Protein AF-W5P8P5-F1 (afdb_monomer_lite)

Structure (mmCIF, N/CA/C/O backbone):
data_AF-W5P8P5-F1
#
_entry.id   AF-W5P8P5-F1
#
loop_
_atom_site.group_PDB
_atom_site.id
_atom_site.type_symbol
_atom_site.label_atom_id
_atom_site.label_alt_id
_atom_site.label_comp_id
_atom_site.label_asym_id
_atom_site.label_entity_id
_atom_site.label_seq_id
_atom_site.pdbx_PDB_ins_code
_atom_site.Cartn_x
_atom_site.Cartn_y
_atom_site.Cartn_z
_atom_site.occupancy
_atom_site.B_iso_or_equiv
_atom_site.auth_seq_id
_atom_site.auth_comp_id
_atom_site.auth_asym_id
_atom_site.auth_atom_id
_atom_site.pdbx_PDB_model_num
ATOM 1 N N . MET A 1 1 ? -22.332 56.028 -17.000 1.00 39.03 1 MET A N 1
ATOM 2 C CA . MET A 1 1 ? -22.066 54.809 -17.804 1.00 39.03 1 MET A CA 1
ATOM 3 C C . MET A 1 1 ? -20.654 54.289 -17.519 1.00 39.03 1 MET A C 1
ATOM 5 O O . MET A 1 1 ? -19.732 54.583 -18.268 1.00 39.03 1 MET A O 1
ATOM 9 N N . ARG A 1 2 ? -20.434 53.582 -16.398 1.00 46.62 2 ARG A N 1
ATOM 10 C CA . ARG A 1 2 ? -19.132 52.953 -16.091 1.00 46.62 2 ARG A CA 1
ATOM 11 C C . ARG A 1 2 ? -19.304 51.854 -15.035 1.00 46.62 2 ARG A C 1
ATOM 13 O O . ARG A 1 2 ? -19.171 52.125 -13.854 1.00 46.62 2 ARG A O 1
ATOM 20 N N . ALA A 1 3 ? -19.638 50.633 -15.457 1.00 44.59 3 ALA A N 1
ATOM 21 C CA . ALA A 1 3 ? -19.638 49.456 -14.573 1.00 44.59 3 ALA A CA 1
ATOM 22 C C . ALA A 1 3 ? -19.653 48.119 -15.347 1.00 44.59 3 ALA A C 1
ATOM 24 O O . ALA A 1 3 ? -20.409 47.220 -15.008 1.00 44.59 3 ALA A O 1
ATOM 25 N N . GLN A 1 4 ? -18.858 47.962 -16.415 1.00 52.94 4 GLN A N 1
ATOM 26 C CA . GLN A 1 4 ? -18.841 46.696 -17.183 1.00 52.94 4 GLN A CA 1
ATOM 27 C C . GLN A 1 4 ? -17.449 46.120 -17.484 1.00 52.94 4 GLN A C 1
ATOM 29 O O . GLN A 1 4 ? -17.330 45.133 -18.202 1.00 52.94 4 GLN A O 1
ATOM 34 N N . ARG A 1 5 ? -16.369 46.677 -16.916 1.00 49.94 5 ARG A N 1
ATOM 35 C CA . ARG A 1 5 ? -14.992 46.292 -17.289 1.00 49.94 5 ARG A CA 1
ATOM 36 C C . ARG A 1 5 ? -14.112 45.810 -16.130 1.00 49.94 5 ARG A C 1
ATOM 38 O O . ARG A 1 5 ? -12.906 45.994 -16.178 1.00 49.94 5 ARG A O 1
ATOM 45 N N . MET A 1 6 ? -14.703 45.194 -15.106 1.00 46.50 6 MET A N 1
ATOM 46 C CA . MET A 1 6 ? -13.953 44.537 -14.014 1.00 46.50 6 MET A CA 1
ATOM 47 C C . MET A 1 6 ? -14.354 43.068 -13.792 1.00 46.50 6 MET A C 1
ATOM 49 O O . MET A 1 6 ? -13.666 42.339 -13.090 1.00 46.50 6 MET A O 1
ATOM 53 N N . GLN A 1 7 ? -15.424 42.587 -14.436 1.00 53.66 7 GLN A N 1
ATOM 54 C CA . GLN A 1 7 ? -15.963 41.244 -14.178 1.00 53.66 7 GLN A CA 1
ATOM 55 C C . GLN A 1 7 ? -15.304 40.130 -15.017 1.00 53.66 7 GLN A C 1
ATOM 57 O O . GLN A 1 7 ? -15.470 38.955 -14.715 1.00 53.66 7 GLN A O 1
ATOM 62 N N . ARG A 1 8 ? -14.528 40.477 -16.058 1.00 51.41 8 ARG A N 1
ATOM 63 C CA . ARG A 1 8 ? -13.823 39.503 -16.923 1.00 51.41 8 ARG A CA 1
ATOM 64 C C . ARG A 1 8 ? -12.411 39.140 -16.451 1.00 51.41 8 ARG A C 1
ATOM 66 O O . ARG A 1 8 ? -11.885 38.116 -16.872 1.00 51.41 8 ARG A O 1
ATOM 73 N N . THR A 1 9 ? -11.791 39.947 -15.593 1.00 53.44 9 THR A N 1
ATOM 74 C CA . THR A 1 9 ? -10.404 39.732 -15.144 1.00 53.44 9 THR A CA 1
ATOM 75 C C . THR A 1 9 ? -10.320 38.773 -13.961 1.00 53.44 9 THR A C 1
ATOM 77 O O . THR A 1 9 ? -9.433 37.932 -13.943 1.00 53.44 9 THR A O 1
ATOM 80 N N . LEU A 1 10 ? -11.277 38.821 -13.031 1.00 56.25 10 LEU A N 1
ATOM 81 C CA . LEU A 1 10 ? -11.365 37.904 -11.887 1.00 56.25 10 LEU A CA 1
ATOM 82 C C . LEU A 1 10 ? -11.467 36.416 -12.276 1.00 56.25 10 LEU A C 1
ATOM 84 O O . LEU A 1 10 ? -10.620 35.646 -11.825 1.00 56.25 10 LEU A O 1
ATOM 88 N N . PRO A 1 11 ? -12.406 35.980 -13.143 1.00 57.41 11 PRO A N 1
ATOM 89 C CA . PRO A 1 11 ? -12.493 34.570 -13.521 1.00 57.41 11 PRO A CA 1
ATOM 90 C C . PRO A 1 11 ? -11.275 34.126 -14.337 1.00 57.41 11 PRO A C 1
ATOM 92 O O . PRO A 1 11 ? -10.800 33.013 -14.160 1.00 57.41 11 PRO A O 1
ATOM 95 N N . SER A 1 12 ? -10.707 35.007 -15.170 1.00 66.00 12 SER A N 1
ATOM 96 C CA . SER A 1 12 ? -9.468 34.735 -15.911 1.00 66.00 12 SER A CA 1
ATOM 97 C C . SER A 1 12 ? -8.253 34.576 -14.996 1.00 66.00 12 SER A C 1
ATOM 99 O O . SER A 1 12 ? -7.359 33.795 -15.319 1.00 66.00 12 SER A O 1
ATOM 101 N N . LEU A 1 13 ? -8.178 35.338 -13.903 1.00 61.09 13 LEU A N 1
ATOM 102 C CA . LEU A 1 13 ? -7.077 35.263 -12.948 1.00 61.09 13 LEU A CA 1
ATOM 103 C C . LEU A 1 13 ? -7.189 33.990 -12.105 1.00 61.09 13 LEU A C 1
ATOM 105 O O . LEU A 1 13 ? -6.197 33.292 -11.944 1.00 61.09 13 LEU A O 1
ATOM 109 N N . VAL A 1 14 ? -8.401 33.651 -11.652 1.00 64.06 14 VAL A N 1
ATOM 110 C CA . VAL A 1 14 ? -8.691 32.401 -10.931 1.00 64.06 14 VAL A CA 1
ATOM 111 C C . VAL A 1 14 ? -8.427 31.189 -11.821 1.00 64.06 14 VAL A C 1
ATOM 113 O O . VAL A 1 14 ? -7.772 30.255 -11.381 1.00 64.06 14 VAL A O 1
ATOM 116 N N . LEU A 1 15 ? -8.836 31.219 -13.094 1.00 62.69 15 LEU A N 1
ATOM 117 C CA . LEU A 1 15 ? -8.548 30.135 -14.036 1.00 62.69 15 LEU A CA 1
ATOM 118 C C . LEU A 1 15 ? -7.037 30.002 -14.291 1.00 62.69 15 LEU A C 1
ATOM 120 O O . LEU A 1 15 ? -6.517 28.894 -14.286 1.00 62.69 15 LEU A O 1
ATOM 124 N N . ARG A 1 16 ? -6.300 31.114 -14.437 1.00 60.62 16 ARG A N 1
ATOM 125 C CA . ARG A 1 16 ? -4.828 31.092 -14.556 1.00 60.62 16 ARG A CA 1
ATOM 126 C C . ARG A 1 16 ? -4.132 30.607 -13.283 1.00 60.62 16 ARG A C 1
ATOM 128 O O . ARG A 1 16 ? -3.148 29.889 -13.397 1.00 60.62 16 ARG A O 1
ATOM 135 N N . LEU A 1 17 ? -4.638 30.954 -12.100 1.00 60.38 17 LEU A N 1
ATOM 136 C CA . LEU A 1 17 ? -4.159 30.434 -10.815 1.00 60.38 17 LEU A CA 1
ATOM 137 C C . LEU A 1 17 ? -4.435 28.930 -10.683 1.00 60.38 17 LEU A C 1
ATOM 139 O O . LEU A 1 17 ? -3.545 28.199 -10.271 1.00 60.38 17 LEU A O 1
ATOM 143 N N . LEU A 1 18 ? -5.601 28.449 -11.124 1.00 59.25 18 LEU A N 1
ATOM 144 C CA . LEU A 1 18 ? -5.923 27.018 -11.183 1.00 59.25 18 LEU A CA 1
ATOM 145 C C . LEU A 1 18 ? -5.022 26.259 -12.173 1.00 59.25 18 LEU A C 1
ATOM 147 O O . LEU A 1 18 ? -4.638 25.130 -11.891 1.00 59.25 18 LEU A O 1
ATOM 151 N N . PHE A 1 19 ? -4.631 26.882 -13.292 1.00 55.06 19 PHE A N 1
ATOM 152 C CA . PHE A 1 19 ? -3.642 26.322 -14.225 1.00 55.06 19 PHE A CA 1
ATOM 153 C C . PHE A 1 19 ? -2.193 26.416 -13.711 1.00 55.06 19 PHE A C 1
ATOM 155 O O . PHE A 1 19 ? -1.377 25.592 -14.104 1.00 55.06 19 PHE A O 1
ATOM 162 N N . LEU A 1 20 ? -1.862 27.381 -12.842 1.00 48.31 20 LEU A N 1
ATOM 163 C CA . LEU A 1 20 ? -0.564 27.494 -12.152 1.00 48.31 20 LEU A CA 1
ATOM 164 C C . LEU A 1 20 ? -0.453 26.562 -10.941 1.00 48.31 20 LEU A C 1
ATOM 166 O O . LEU A 1 20 ? 0.650 26.158 -10.585 1.00 48.31 20 LEU A O 1
ATOM 170 N N . CYS A 1 21 ? -1.578 26.123 -10.376 1.00 40.88 21 CYS A N 1
ATOM 171 C CA . CYS A 1 21 ? -1.668 24.907 -9.575 1.00 40.88 21 CYS A CA 1
ATOM 172 C C . CYS A 1 21 ? -1.544 23.660 -10.466 1.00 40.88 21 CYS A C 1
ATOM 174 O O . CYS A 1 21 ? -2.249 22.670 -10.264 1.00 40.88 21 CYS A O 1
ATOM 176 N N . THR A 1 22 ? -0.619 23.679 -11.436 1.00 44.25 22 THR A N 1
ATOM 177 C CA . THR A 1 22 ? 0.005 22.444 -11.885 1.00 44.25 22 THR A CA 1
ATOM 178 C C . THR A 1 22 ? 0.448 21.750 -10.615 1.00 44.25 22 THR A C 1
ATOM 180 O O . THR A 1 22 ? 1.312 22.262 -9.897 1.00 44.25 22 THR A O 1
ATOM 183 N N . VAL A 1 23 ? -0.209 20.635 -10.300 1.00 48.25 23 VAL A N 1
ATOM 184 C CA . VAL A 1 23 ? 0.266 19.658 -9.327 1.00 48.25 23 VAL A CA 1
ATOM 185 C C . VAL A 1 23 ? 1.774 19.625 -9.502 1.00 48.25 23 VAL A C 1
ATOM 187 O O . VAL A 1 23 ? 2.233 19.404 -10.623 1.00 48.25 23 VAL A O 1
ATOM 190 N N . ALA A 1 24 ? 2.531 19.961 -8.457 1.00 43.88 24 ALA A N 1
ATOM 191 C CA . ALA A 1 24 ? 3.974 19.823 -8.485 1.00 43.88 24 ALA A CA 1
ATOM 192 C C . ALA A 1 24 ? 4.252 18.326 -8.645 1.00 43.88 24 ALA A C 1
ATOM 194 O O . ALA A 1 24 ? 4.426 17.596 -7.674 1.00 43.88 24 ALA A O 1
ATOM 195 N N . THR A 1 25 ? 4.196 17.836 -9.880 1.00 47.38 25 THR A N 1
ATOM 196 C CA . THR A 1 25 ? 4.662 16.520 -10.259 1.00 47.38 25 THR A CA 1
ATOM 197 C C . THR A 1 25 ? 6.161 16.625 -10.093 1.00 47.38 25 THR A C 1
ATOM 199 O O . THR A 1 25 ? 6.863 17.115 -10.980 1.00 47.38 25 THR A O 1
ATOM 202 N N . GLY A 1 26 ? 6.631 16.297 -8.888 1.00 57.16 26 GLY A N 1
ATOM 203 C CA . GLY A 1 26 ? 8.049 16.189 -8.601 1.00 57.16 26 GLY A CA 1
ATOM 204 C C . GLY A 1 26 ? 8.699 15.379 -9.716 1.00 57.16 26 GLY A C 1
ATOM 205 O O . GLY A 1 26 ? 8.147 14.376 -10.170 1.00 57.16 26 GLY A O 1
ATOM 206 N N . LYS A 1 27 ? 9.832 15.858 -10.229 1.00 74.12 27 LYS A N 1
ATOM 207 C CA . LYS A 1 27 ? 10.555 15.128 -11.268 1.00 74.12 27 LYS A CA 1
ATOM 208 C C . LYS A 1 27 ? 10.998 13.785 -10.694 1.00 74.12 27 LYS A C 1
ATOM 210 O O . LYS A 1 27 ? 11.546 13.734 -9.594 1.00 74.12 27 LYS A O 1
ATOM 215 N N . CYS A 1 28 ? 10.781 12.714 -11.447 1.00 83.81 28 CYS A N 1
ATOM 216 C CA . CYS A 1 28 ? 11.285 11.401 -11.079 1.00 83.81 28 CYS A CA 1
ATOM 217 C C . CYS A 1 28 ? 12.815 11.392 -11.120 1.00 83.81 28 CYS A C 1
ATOM 219 O O . CYS A 1 28 ? 13.420 11.863 -12.085 1.00 83.81 28 CYS A O 1
ATOM 221 N N . SER A 1 29 ? 13.445 10.843 -10.078 1.00 73.31 29 SER A N 1
ATOM 222 C CA . SER A 1 29 ? 14.877 10.545 -10.119 1.00 73.31 29 SER A CA 1
ATOM 223 C C . SER A 1 29 ? 15.125 9.462 -11.169 1.00 73.31 29 SER A C 1
ATOM 225 O O . SER A 1 29 ? 14.463 8.426 -11.165 1.00 73.31 29 SER A O 1
ATOM 227 N N . GLY A 1 30 ? 16.094 9.680 -12.060 1.00 73.19 30 GLY A N 1
ATOM 228 C CA . GLY A 1 30 ? 16.486 8.712 -13.091 1.00 73.19 30 GLY A CA 1
ATOM 229 C C . GLY A 1 30 ? 17.305 7.526 -12.563 1.00 73.19 30 GLY A C 1
ATOM 230 O O . GLY A 1 30 ? 17.884 6.778 -13.345 1.00 73.19 30 GLY A O 1
ATOM 231 N N . LYS A 1 31 ? 17.427 7.362 -11.242 1.00 88.00 31 LYS A N 1
ATOM 232 C CA . LYS A 1 31 ? 18.307 6.364 -10.630 1.00 88.00 31 LYS A CA 1
ATOM 233 C C . LYS A 1 31 ? 17.518 5.137 -10.182 1.00 88.00 31 LYS A C 1
ATOM 235 O O . LYS A 1 31 ? 16.917 5.136 -9.109 1.00 88.00 31 LYS A O 1
ATOM 240 N N . TYR A 1 32 ? 17.584 4.072 -10.984 1.00 89.00 32 TYR A N 1
ATOM 241 C CA . TYR A 1 32 ? 16.890 2.801 -10.731 1.00 89.00 32 TYR A CA 1
ATOM 242 C C . TYR A 1 32 ? 17.088 2.278 -9.304 1.00 89.00 32 TYR A C 1
ATOM 244 O O . TYR A 1 32 ? 16.122 1.980 -8.610 1.00 89.00 32 TYR A O 1
ATOM 252 N N . HIS A 1 33 ? 18.343 2.177 -8.859 1.00 88.88 33 HIS A N 1
ATOM 253 C CA . HIS A 1 33 ? 18.666 1.504 -7.602 1.00 88.88 33 HIS A CA 1
ATOM 254 C C . HIS A 1 33 ? 18.201 2.294 -6.369 1.00 88.88 33 HIS A C 1
ATOM 256 O O . HIS A 1 33 ? 17.677 1.709 -5.425 1.00 88.88 33 HIS A O 1
ATOM 262 N N . GLU A 1 34 ? 18.316 3.626 -6.399 1.00 91.44 34 GLU A N 1
ATOM 263 C CA . GLU A 1 34 ? 17.798 4.487 -5.328 1.00 91.44 34 GLU A CA 1
ATOM 264 C C . GLU A 1 34 ? 16.273 4.382 -5.229 1.00 91.44 34 GLU A C 1
ATOM 266 O O . GLU A 1 34 ? 15.728 4.246 -4.134 1.00 91.44 34 GLU A O 1
ATOM 271 N N . LEU A 1 35 ? 15.583 4.385 -6.372 1.00 90.81 35 LEU A N 1
ATOM 272 C CA . LEU A 1 35 ? 14.130 4.283 -6.407 1.00 90.81 35 LEU A CA 1
ATOM 273 C C . LEU A 1 35 ? 13.630 2.898 -5.974 1.00 90.81 35 LEU A C 1
ATOM 275 O O . LEU A 1 35 ? 12.630 2.793 -5.267 1.00 90.81 35 LEU A O 1
ATOM 279 N N . LEU A 1 36 ? 14.341 1.831 -6.347 1.00 89.19 36 LEU A N 1
ATOM 280 C CA . LEU A 1 36 ? 14.042 0.474 -5.891 1.00 89.19 36 LEU A CA 1
ATOM 281 C C . LEU A 1 36 ? 14.183 0.356 -4.368 1.00 89.19 36 LEU A C 1
ATOM 283 O O . LEU A 1 36 ? 13.309 -0.213 -3.716 1.00 89.19 36 LEU A O 1
ATOM 287 N N . LEU A 1 37 ? 15.232 0.951 -3.795 1.00 89.12 37 LEU A N 1
ATOM 288 C CA . LEU A 1 37 ? 15.435 0.979 -2.348 1.00 89.12 37 LEU A CA 1
ATOM 289 C C . LEU A 1 37 ? 14.337 1.777 -1.627 1.00 89.12 37 LEU A C 1
ATOM 291 O O . LEU A 1 37 ? 13.885 1.378 -0.554 1.00 89.12 37 LEU A O 1
ATOM 295 N N . GLN A 1 38 ? 13.884 2.893 -2.206 1.00 90.38 38 GLN A N 1
ATOM 296 C CA . GLN A 1 38 ? 12.759 3.661 -1.663 1.00 90.38 38 GLN A CA 1
ATOM 297 C C . GLN A 1 38 ? 11.460 2.852 -1.663 1.00 90.38 38 GLN A C 1
ATOM 299 O O . GLN A 1 38 ? 10.758 2.847 -0.653 1.00 90.38 38 GLN A O 1
ATOM 304 N N . LEU A 1 39 ? 11.166 2.144 -2.759 1.00 88.56 39 LEU A N 1
ATOM 305 C CA . LEU A 1 39 ? 10.003 1.261 -2.851 1.00 88.56 39 LEU A CA 1
ATOM 306 C C . LEU A 1 39 ? 10.052 0.162 -1.783 1.00 88.56 39 LEU A C 1
ATOM 308 O O . LEU A 1 39 ? 9.068 -0.046 -1.085 1.00 88.56 39 LEU A O 1
ATOM 312 N N . GLN A 1 40 ? 11.199 -0.490 -1.600 1.00 86.06 40 GLN A N 1
ATOM 313 C CA . GLN A 1 40 ? 11.373 -1.523 -0.572 1.00 86.06 40 GLN A CA 1
ATOM 314 C C . GLN A 1 40 ? 11.111 -0.983 0.833 1.00 86.06 40 GLN A C 1
ATOM 316 O O . GLN A 1 40 ? 10.243 -1.484 1.540 1.00 86.06 40 GLN A O 1
ATOM 321 N N . ARG A 1 41 ? 11.792 0.106 1.211 1.00 87.44 41 ARG A N 1
ATOM 322 C CA . ARG A 1 41 ? 11.640 0.702 2.546 1.00 87.44 41 ARG A CA 1
ATOM 323 C C . ARG A 1 41 ? 10.210 1.155 2.824 1.00 87.44 41 ARG A C 1
ATOM 325 O O . ARG A 1 41 ? 9.727 0.991 3.937 1.00 87.44 41 ARG A O 1
ATOM 332 N N . GLN A 1 42 ? 9.534 1.741 1.836 1.00 88.06 42 GLN A N 1
ATOM 333 C CA . GLN A 1 42 ? 8.141 2.157 1.996 1.00 88.06 42 GLN A CA 1
ATOM 334 C C . GLN A 1 42 ? 7.201 0.963 2.117 1.00 88.06 42 GLN A C 1
ATOM 336 O O . GLN A 1 42 ? 6.331 0.982 2.982 1.00 88.06 42 GLN A O 1
ATOM 341 N N . ALA A 1 43 ? 7.392 -0.074 1.302 1.00 85.12 43 ALA A N 1
ATOM 342 C CA . ALA A 1 43 ? 6.592 -1.282 1.407 1.00 85.12 43 ALA A CA 1
ATOM 343 C C . ALA A 1 43 ? 6.757 -1.933 2.786 1.00 85.12 43 ALA A C 1
ATOM 345 O O . ALA A 1 43 ? 5.750 -2.284 3.388 1.00 85.12 43 ALA A O 1
ATOM 346 N N . ASP A 1 44 ? 7.984 -2.001 3.316 1.00 84.00 44 ASP A N 1
ATOM 347 C CA . ASP A 1 44 ? 8.284 -2.524 4.655 1.00 84.00 44 ASP A CA 1
ATOM 348 C C . ASP A 1 44 ? 7.602 -1.715 5.769 1.00 84.00 44 ASP A C 1
ATOM 350 O O . ASP A 1 44 ? 6.990 -2.292 6.665 1.00 84.00 44 ASP A O 1
ATOM 354 N N . LEU A 1 45 ? 7.625 -0.381 5.686 1.00 82.50 45 LEU A N 1
ATOM 355 C CA . LEU A 1 45 ? 6.910 0.487 6.630 1.00 82.50 45 LEU A CA 1
ATOM 356 C C . LEU A 1 45 ? 5.390 0.297 6.562 1.00 82.50 45 LEU A C 1
ATOM 358 O O . LEU A 1 45 ? 4.710 0.324 7.582 1.00 82.50 45 LEU A O 1
ATOM 362 N N . MET A 1 46 ? 4.848 0.089 5.363 1.00 82.75 46 MET A N 1
ATOM 363 C CA . MET A 1 46 ? 3.413 -0.100 5.154 1.00 82.75 46 MET A CA 1
ATOM 364 C C . MET A 1 46 ? 2.912 -1.490 5.597 1.00 82.75 46 MET A C 1
ATOM 366 O O . MET A 1 46 ? 1.706 -1.730 5.588 1.00 82.75 46 MET A O 1
ATOM 370 N N . GLN A 1 47 ? 3.807 -2.397 6.011 1.00 81.94 47 GLN A N 1
ATOM 371 C CA . GLN A 1 47 ? 3.455 -3.696 6.603 1.00 81.94 47 GLN A CA 1
ATOM 372 C C . GLN A 1 47 ? 3.083 -3.615 8.090 1.00 81.94 47 GLN A C 1
ATOM 374 O O . GLN A 1 47 ? 2.571 -4.595 8.650 1.00 81.94 47 GLN A O 1
ATOM 379 N N . ASP A 1 48 ? 3.403 -2.494 8.737 1.00 83.50 48 ASP A N 1
ATOM 380 C CA . ASP A 1 48 ? 3.182 -2.282 10.160 1.00 83.50 48 ASP A CA 1
ATOM 381 C C . ASP A 1 48 ? 1.704 -1.980 10.438 1.00 83.50 48 ASP A C 1
ATOM 383 O O . ASP A 1 48 ? 1.183 -0.899 10.140 1.00 83.50 48 ASP A O 1
ATOM 387 N N . THR A 1 49 ? 1.025 -2.952 11.047 1.00 83.06 49 THR A N 1
ATOM 388 C CA . THR A 1 49 ? -0.399 -2.878 11.390 1.00 83.06 49 THR A CA 1
ATOM 389 C C . THR A 1 49 ? -0.697 -1.788 12.414 1.00 83.06 49 THR A C 1
ATOM 391 O O . THR A 1 49 ? -1.818 -1.271 12.433 1.00 83.06 49 THR A O 1
ATOM 394 N N . SER A 1 50 ? 0.298 -1.367 13.200 1.00 85.88 50 SER A N 1
ATOM 395 C CA . SER A 1 50 ? 0.138 -0.335 14.225 1.00 85.88 50 SER A CA 1
ATOM 396 C C . SER A 1 50 ? -0.155 1.051 13.648 1.00 85.88 50 SER A C 1
ATOM 398 O O . SER A 1 50 ? -0.713 1.906 14.339 1.00 85.88 50 SER A O 1
ATOM 400 N N . THR A 1 51 ? 0.151 1.262 12.365 1.00 84.75 51 THR A N 1
ATOM 401 C CA . THR A 1 51 ? -0.060 2.540 11.673 1.00 84.75 51 THR A CA 1
ATOM 402 C C . THR A 1 51 ? -1.512 2.772 11.254 1.00 84.75 51 THR A C 1
ATOM 404 O O . THR A 1 51 ? -1.911 3.920 11.058 1.00 84.75 51 THR A O 1
ATOM 407 N N . LEU A 1 52 ? -2.322 1.708 11.149 1.00 86.81 52 LEU A N 1
ATOM 408 C CA . LEU A 1 52 ? -3.688 1.800 10.626 1.00 86.81 52 LEU A CA 1
ATOM 409 C C . LEU A 1 52 ? -4.649 0.745 11.179 1.00 86.81 52 LEU A C 1
ATOM 411 O O . LEU A 1 52 ? -5.705 1.098 11.705 1.00 86.81 52 LEU A O 1
ATOM 415 N N . VAL A 1 53 ? -4.298 -0.540 11.076 1.00 87.44 53 VAL A N 1
ATOM 416 C CA . VAL A 1 53 ? -5.184 -1.652 11.458 1.00 87.44 53 VAL A CA 1
ATOM 417 C C . VAL A 1 53 ? -5.444 -1.657 12.958 1.00 87.44 53 VAL A C 1
ATOM 419 O O . VAL A 1 53 ? -6.599 -1.715 13.371 1.00 87.44 53 VAL A O 1
ATOM 422 N N . ASP A 1 54 ? -4.402 -1.539 13.778 1.00 88.69 54 ASP A N 1
ATOM 423 C CA . ASP A 1 54 ? -4.559 -1.568 15.233 1.00 88.69 54 ASP A CA 1
ATOM 424 C C . ASP A 1 54 ? -5.317 -0.324 15.742 1.00 88.69 54 ASP A C 1
ATOM 426 O O . ASP A 1 54 ? -6.245 -0.480 16.541 1.00 88.69 54 ASP A O 1
ATOM 430 N N . PRO A 1 55 ? -5.024 0.910 15.264 1.00 88.94 55 PRO A N 1
ATOM 431 C CA . PRO A 1 55 ? -5.865 2.078 15.524 1.00 88.94 55 PRO A CA 1
ATOM 432 C C . PRO A 1 55 ? -7.335 1.876 15.144 1.00 88.94 55 PRO A C 1
ATOM 434 O O . PRO A 1 55 ? -8.202 2.240 15.934 1.00 88.94 55 PRO A O 1
ATOM 437 N N . TYR A 1 56 ? -7.625 1.263 13.992 1.00 87.25 56 TYR A N 1
ATOM 438 C CA . TYR A 1 56 ? -8.996 0.958 13.577 1.00 87.25 56 TYR 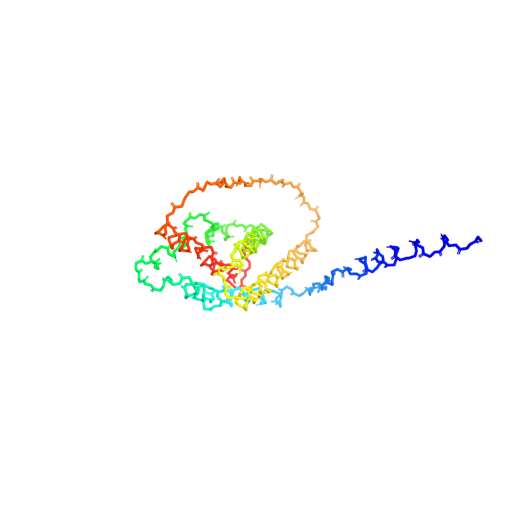A CA 1
ATOM 439 C C . TYR A 1 56 ? -9.680 -0.035 14.521 1.00 87.25 56 TYR A C 1
ATOM 441 O O . TYR A 1 56 ? -10.803 0.199 14.963 1.00 87.25 56 TYR A O 1
ATOM 449 N N . ILE A 1 57 ? -9.005 -1.142 14.854 1.00 88.06 57 ILE A N 1
ATOM 450 C CA . ILE A 1 57 ? -9.533 -2.174 15.758 1.00 88.06 57 ILE A CA 1
ATOM 451 C C . ILE A 1 57 ? -9.904 -1.554 17.107 1.00 88.06 57 ILE A C 1
ATOM 453 O O . ILE A 1 57 ? -10.994 -1.818 17.615 1.00 88.06 57 ILE A O 1
ATOM 457 N N . ARG A 1 58 ? -9.034 -0.697 17.654 1.00 90.38 58 ARG A N 1
ATOM 458 C CA . ARG A 1 58 ? -9.284 0.023 18.910 1.00 90.38 58 ARG A CA 1
ATOM 459 C C . ARG A 1 58 ? -10.446 1.000 18.797 1.00 90.38 58 ARG A C 1
ATOM 461 O O . ARG A 1 58 ? -11.352 0.959 19.623 1.00 90.38 58 ARG A O 1
ATOM 468 N N . PHE A 1 59 ? -10.441 1.840 17.764 1.00 88.31 59 PHE A N 1
ATOM 469 C CA . PH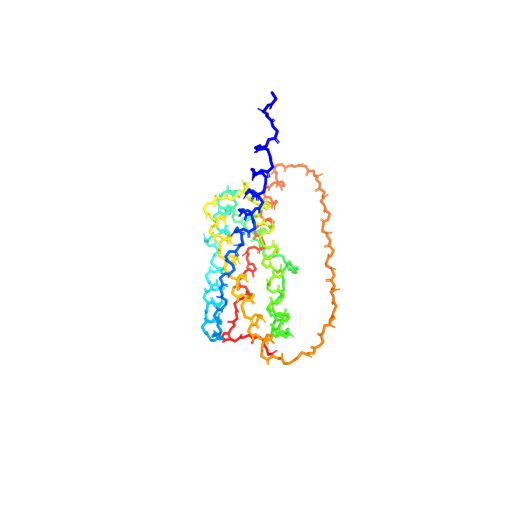E A 1 59 ? -11.467 2.863 17.556 1.00 88.31 59 PHE A CA 1
ATOM 470 C C . PHE A 1 59 ? -12.869 2.257 17.403 1.00 88.31 59 PHE A C 1
ATOM 472 O O . PHE A 1 59 ? -13.840 2.787 17.933 1.00 88.31 59 PHE A O 1
ATOM 479 N N . GLN A 1 60 ? -12.959 1.091 16.759 1.00 86.44 60 GLN A N 1
ATOM 480 C CA . GLN A 1 60 ? -14.214 0.379 16.521 1.00 86.44 60 GLN A CA 1
ATOM 481 C C . GLN A 1 60 ? -14.606 -0.592 17.650 1.00 86.44 60 GLN A C 1
ATOM 483 O O . GL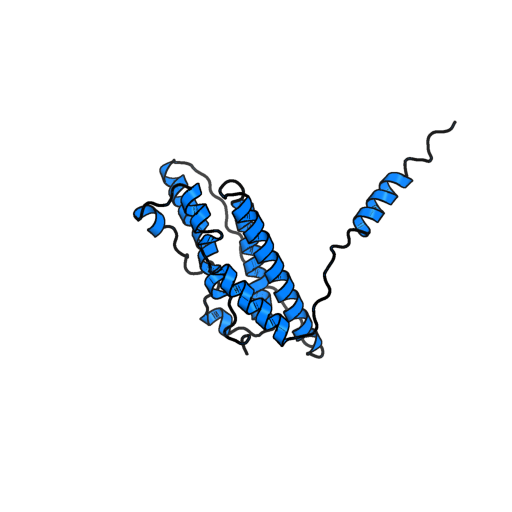N A 1 60 ? -15.616 -1.289 17.528 1.00 86.44 60 GLN A O 1
ATOM 488 N N . GLY A 1 61 ? -13.816 -0.690 18.728 1.00 88.62 61 GLY A N 1
ATOM 489 C CA . GLY A 1 61 ? -14.086 -1.601 19.846 1.00 88.62 61 GLY A CA 1
ATOM 490 C C . GLY A 1 61 ? -14.007 -3.089 19.473 1.00 88.62 61 GLY A C 1
ATOM 491 O O . GLY A 1 61 ? -14.746 -3.912 20.012 1.00 88.62 61 GLY A O 1
ATOM 492 N N . LEU A 1 62 ? -13.133 -3.453 18.529 1.00 88.19 62 LEU A N 1
ATOM 493 C CA . LEU A 1 62 ? -13.000 -4.810 17.979 1.00 88.19 62 LEU A CA 1
ATOM 494 C C . LEU A 1 62 ? -11.920 -5.654 18.677 1.00 88.19 62 LEU A C 1
ATOM 496 O O . LEU A 1 62 ? -11.540 -6.703 18.166 1.00 88.19 62 LEU A O 1
ATOM 500 N N . GLU A 1 63 ? -11.413 -5.222 19.833 1.00 88.06 63 GLU A N 1
ATOM 501 C CA . GLU A 1 63 ? -10.273 -5.856 20.516 1.00 88.06 63 GLU A CA 1
ATOM 502 C C . GLU A 1 63 ? -10.562 -7.258 21.068 1.00 88.06 63 GLU A C 1
ATOM 504 O O . GLU A 1 63 ? -9.636 -8.016 21.347 1.00 88.06 63 GLU A O 1
ATOM 509 N N . SER A 1 64 ? -11.834 -7.642 21.217 1.00 89.31 64 SER A N 1
ATOM 510 C CA . SER A 1 64 ? -12.160 -8.978 21.719 1.00 89.31 64 SER A CA 1
ATOM 511 C C . SER A 1 64 ? -11.651 -10.072 20.756 1.00 89.31 64 SER A C 1
ATOM 513 O O . SER A 1 64 ? -11.874 -9.954 19.545 1.00 89.31 64 SER A O 1
ATOM 515 N N . PRO A 1 65 ? -11.069 -11.182 21.256 1.00 85.75 65 PRO A N 1
ATOM 516 C CA . PRO A 1 65 ? -10.522 -12.243 20.403 1.00 85.75 65 PRO A CA 1
ATOM 517 C C . PRO A 1 65 ? -11.523 -12.793 19.375 1.00 85.75 65 PRO A C 1
ATOM 519 O O . PRO A 1 65 ? -11.190 -12.957 18.205 1.00 85.75 65 PRO A O 1
ATOM 522 N N . LYS A 1 66 ? -12.789 -12.977 19.781 1.00 84.62 66 LYS A N 1
ATOM 523 C CA . LYS A 1 66 ? -13.875 -13.450 18.902 1.00 84.62 66 LYS A CA 1
ATOM 524 C C . LYS A 1 66 ? -14.156 -12.508 17.725 1.00 84.62 66 LYS A C 1
ATOM 526 O O . LYS A 1 66 ? -14.543 -12.963 16.656 1.00 84.62 66 LYS A O 1
ATOM 531 N N . LEU A 1 67 ? -13.997 -11.195 17.908 1.00 81.38 67 LEU A N 1
ATOM 532 C CA . LEU A 1 67 ? -14.188 -10.218 16.830 1.00 81.38 67 LEU A CA 1
ATOM 533 C C . LEU A 1 67 ? -12.945 -10.113 15.941 1.00 81.38 67 LEU A C 1
ATOM 535 O O . LEU A 1 67 ? -13.085 -9.991 14.724 1.00 81.38 67 LEU A O 1
ATOM 539 N N . GLN A 1 68 ? -11.745 -10.235 16.515 1.00 82.12 68 GLN A N 1
ATOM 540 C CA . GLN A 1 68 ? -10.497 -10.236 15.747 1.00 82.12 68 GLN A CA 1
ATOM 541 C C . GLN A 1 68 ? -10.375 -11.433 14.797 1.00 82.12 68 GLN A C 1
ATOM 543 O O . GLN A 1 68 ? -9.795 -11.294 13.722 1.00 82.12 68 GLN A O 1
ATOM 548 N N . GLU A 1 69 ? -10.980 -12.582 15.111 1.00 81.62 69 GLU A N 1
ATOM 549 C CA . GLU A 1 69 ? -11.074 -13.711 14.170 1.00 81.62 69 GLU A CA 1
ATOM 550 C C . GLU A 1 69 ? -11.732 -13.324 12.836 1.00 81.62 69 GLU A C 1
ATOM 552 O O . GLU A 1 69 ? -11.419 -13.900 11.792 1.00 81.62 69 GLU A O 1
ATOM 557 N N . HIS A 1 70 ? -12.608 -12.316 12.844 1.00 81.81 70 HIS A N 1
ATOM 558 C CA . HIS A 1 70 ? -13.262 -11.805 11.644 1.00 81.81 70 HIS A CA 1
ATOM 559 C C . HIS A 1 70 ? -12.466 -10.707 10.918 1.00 81.81 70 HIS A C 1
ATOM 561 O O . HIS A 1 70 ? -12.768 -10.443 9.746 1.00 81.81 70 HIS A O 1
ATOM 567 N N . CYS A 1 71 ? -11.451 -10.134 11.575 1.00 79.38 71 CYS A N 1
ATOM 568 C CA . CYS A 1 71 ? -10.495 -9.144 11.064 1.00 79.38 71 CYS A CA 1
ATOM 569 C C . CYS A 1 71 ? -9.320 -9.809 10.330 1.00 79.38 71 CYS A C 1
ATOM 571 O O . CYS A 1 71 ? -8.164 -9.470 10.568 1.00 79.38 71 CYS A O 1
ATOM 573 N N . ARG A 1 72 ? -9.595 -10.794 9.473 1.00 77.06 72 ARG A N 1
ATOM 574 C CA . ARG A 1 72 ? -8.575 -11.485 8.673 1.00 77.06 72 ARG A CA 1
ATOM 575 C C . ARG A 1 72 ? -8.756 -11.178 7.200 1.00 77.06 72 ARG A C 1
ATOM 577 O O . ARG A 1 72 ? -9.887 -11.012 6.747 1.00 77.06 72 ARG A O 1
ATOM 584 N N . GLU A 1 73 ? -7.640 -11.151 6.483 1.00 74.94 73 GLU A N 1
ATOM 585 C CA . GLU A 1 73 ? -7.590 -11.106 5.021 1.00 74.94 73 GLU A CA 1
ATOM 586 C C . GLU A 1 73 ? -8.637 -12.047 4.407 1.00 74.94 73 GLU A C 1
ATOM 588 O O . GLU A 1 73 ? -8.797 -13.189 4.859 1.00 74.94 73 GLU A O 1
ATOM 593 N N . HIS A 1 74 ? -9.374 -11.566 3.403 1.00 77.50 74 HIS A N 1
ATOM 594 C CA . HIS A 1 74 ? -10.266 -12.427 2.642 1.00 77.50 74 HIS A CA 1
ATOM 595 C C . HIS A 1 74 ? -9.536 -12.919 1.389 1.00 77.50 74 HIS A C 1
ATOM 597 O O . HIS A 1 74 ? -9.038 -12.094 0.625 1.00 77.50 74 HIS A O 1
ATOM 603 N N . PRO A 1 75 ? -9.467 -14.240 1.147 1.00 78.81 75 PRO A N 1
ATOM 604 C CA . PRO A 1 75 ? -8.802 -14.756 -0.041 1.00 78.81 75 PRO A CA 1
ATOM 605 C C . PRO A 1 75 ? -9.381 -14.147 -1.323 1.00 78.81 75 PRO A C 1
ATOM 607 O O . PRO A 1 75 ? -10.574 -14.283 -1.589 1.00 78.81 75 PRO A O 1
ATOM 610 N N . GLY A 1 76 ? -8.521 -13.517 -2.125 1.00 78.56 76 GLY A N 1
ATOM 611 C CA . GLY A 1 76 ? -8.880 -12.952 -3.427 1.00 78.56 76 GLY A CA 1
ATOM 612 C C . GLY A 1 76 ? -9.220 -11.460 -3.432 1.00 78.56 76 GLY A C 1
ATOM 613 O O . GLY A 1 76 ? -9.438 -10.929 -4.521 1.00 78.56 76 GLY A O 1
ATOM 614 N N . ASP A 1 77 ? -9.223 -10.777 -2.281 1.00 78.00 77 ASP A N 1
ATOM 615 C CA . ASP A 1 77 ? -9.371 -9.315 -2.248 1.00 78.00 77 ASP A CA 1
ATOM 616 C C . ASP A 1 77 ? -8.146 -8.629 -2.893 1.00 78.00 77 ASP A C 1
ATOM 618 O O . ASP A 1 77 ? -8.298 -7.630 -3.602 1.00 78.00 77 ASP A O 1
ATOM 622 N N . PHE A 1 78 ? -6.938 -9.183 -2.707 1.00 78.00 78 PHE A N 1
ATOM 623 C CA . PHE A 1 78 ? -5.702 -8.730 -3.345 1.00 78.00 78 PHE A CA 1
ATOM 624 C C . PHE A 1 78 ? -4.941 -9.898 -4.002 1.00 78.00 78 PHE A C 1
ATOM 626 O O . PHE A 1 78 ? -5.160 -11.076 -3.697 1.00 78.00 78 PHE A O 1
ATOM 633 N N . PRO A 1 79 ? -4.018 -9.595 -4.938 1.00 81.62 79 PRO A N 1
ATOM 634 C CA . PRO A 1 79 ? -3.184 -10.612 -5.567 1.00 81.62 79 PRO A CA 1
ATOM 635 C C . PRO A 1 79 ? -2.322 -11.374 -4.551 1.00 81.62 79 PRO A C 1
ATOM 637 O O . PRO A 1 79 ? -1.718 -10.782 -3.654 1.00 81.62 79 PRO A O 1
ATOM 640 N N . SER A 1 80 ? -2.200 -12.691 -4.732 1.00 83.69 80 SER A N 1
ATOM 641 C CA . SER A 1 80 ? -1.234 -13.488 -3.974 1.00 83.69 80 SER A CA 1
ATOM 642 C C . SER A 1 80 ? 0.203 -13.131 -4.364 1.00 83.69 80 SER A C 1
ATOM 644 O O . SER A 1 80 ? 0.462 -12.652 -5.470 1.00 83.69 80 SER A O 1
ATOM 646 N N . GLU A 1 81 ? 1.158 -13.407 -3.472 1.00 81.94 81 GLU A N 1
ATOM 647 C CA . GLU A 1 81 ? 2.581 -13.191 -3.756 1.00 81.94 81 GLU A CA 1
ATOM 648 C C . GLU A 1 81 ? 3.018 -13.946 -5.026 1.00 81.94 81 GLU A C 1
ATOM 650 O O . GLU A 1 81 ? 3.619 -13.355 -5.923 1.00 81.94 81 GLU A O 1
ATOM 655 N N . ASP A 1 82 ? 2.624 -15.214 -5.166 1.00 85.56 82 ASP A N 1
ATOM 656 C CA . ASP A 1 82 ? 2.914 -16.014 -6.363 1.00 85.56 82 ASP A CA 1
ATOM 657 C C . ASP A 1 82 ? 2.317 -15.414 -7.640 1.00 85.56 82 ASP A C 1
ATOM 659 O O . ASP A 1 82 ? 2.939 -15.476 -8.702 1.00 85.56 82 ASP A O 1
ATOM 663 N N . ALA A 1 83 ? 1.113 -14.834 -7.562 1.00 87.56 83 ALA A N 1
ATOM 664 C CA . ALA A 1 83 ? 0.496 -14.170 -8.704 1.00 87.56 83 ALA A CA 1
ATOM 665 C C . ALA A 1 83 ? 1.284 -12.917 -9.103 1.00 87.56 83 ALA A C 1
ATOM 667 O O . ALA A 1 83 ? 1.507 -12.700 -10.292 1.00 87.56 83 ALA A O 1
ATOM 668 N N . LEU A 1 84 ? 1.755 -12.134 -8.127 1.00 85.88 84 LEU A N 1
ATOM 669 C CA . LEU A 1 84 ? 2.568 -10.941 -8.369 1.00 85.88 84 LEU A CA 1
ATOM 670 C C . LEU A 1 84 ? 3.931 -11.276 -8.987 1.00 85.88 84 LEU A C 1
ATOM 672 O O . LEU A 1 84 ? 4.363 -10.586 -9.909 1.00 85.88 84 LEU A O 1
ATOM 676 N N . TRP A 1 85 ? 4.593 -12.346 -8.537 1.00 86.50 85 TRP A N 1
ATOM 677 C CA . TRP A 1 85 ? 5.908 -12.755 -9.055 1.00 86.50 85 TRP A CA 1
ATOM 678 C C . TRP A 1 85 ? 5.886 -13.320 -10.477 1.00 86.50 85 TRP A C 1
ATOM 680 O O . TRP A 1 85 ? 6.933 -13.376 -11.121 1.00 86.50 85 TRP A O 1
ATOM 690 N N . ARG A 1 86 ? 4.717 -13.730 -10.979 1.00 90.12 86 ARG A N 1
ATOM 691 C CA . ARG A 1 86 ? 4.539 -14.201 -12.363 1.00 90.12 86 ARG A CA 1
ATOM 692 C C . ARG A 1 86 ? 4.330 -13.069 -13.371 1.00 90.12 86 ARG A C 1
ATOM 694 O O . ARG A 1 86 ? 4.301 -13.335 -14.569 1.00 90.12 86 ARG A O 1
ATOM 701 N N . LEU A 1 87 ? 4.143 -11.834 -12.907 1.00 87.81 87 LEU A N 1
ATOM 702 C CA . LEU A 1 87 ? 3.928 -10.676 -13.772 1.00 87.81 87 LEU A CA 1
ATOM 703 C C . LEU A 1 87 ? 5.244 -10.175 -14.371 1.00 87.81 87 LEU A C 1
ATOM 705 O O . LEU A 1 87 ? 6.299 -10.274 -13.750 1.00 87.81 87 LEU A O 1
ATOM 709 N N . SER A 1 88 ? 5.153 -9.540 -15.543 1.00 89.62 88 SER A N 1
ATOM 710 C CA . SER A 1 88 ? 6.239 -8.700 -16.053 1.00 89.62 88 SER A CA 1
ATOM 711 C C . SER A 1 88 ? 6.489 -7.522 -15.104 1.00 89.62 88 SER A C 1
ATOM 713 O O . SER A 1 88 ? 5.592 -7.101 -14.370 1.00 89.62 88 SER A O 1
ATOM 715 N N . ARG A 1 89 ? 7.671 -6.896 -15.165 1.00 89.12 89 ARG A N 1
ATOM 716 C CA . ARG A 1 89 ? 7.958 -5.677 -14.378 1.00 89.12 89 ARG A CA 1
ATOM 717 C C . ARG A 1 89 ? 6.912 -4.574 -14.561 1.00 89.12 89 ARG A C 1
ATOM 719 O O . ARG A 1 89 ? 6.508 -3.946 -13.584 1.00 89.12 89 ARG A O 1
ATOM 726 N N . GLN A 1 90 ? 6.458 -4.335 -15.794 1.00 89.56 90 GLN A N 1
ATOM 727 C CA . GLN A 1 90 ? 5.438 -3.313 -16.053 1.00 89.56 90 GLN A CA 1
ATOM 728 C C . GLN A 1 90 ? 4.071 -3.713 -15.496 1.00 89.56 90 GLN A C 1
ATOM 730 O O . GLN A 1 90 ? 3.398 -2.874 -14.895 1.00 89.56 90 GLN A O 1
ATOM 735 N N . ASP A 1 91 ? 3.659 -4.969 -15.670 1.00 89.31 91 ASP A N 1
ATOM 736 C CA . ASP A 1 91 ? 2.357 -5.427 -15.184 1.00 89.31 91 ASP A CA 1
ATOM 737 C C . ASP A 1 91 ? 2.328 -5.541 -13.661 1.00 89.31 91 ASP A C 1
ATOM 739 O O . ASP A 1 91 ? 1.305 -5.231 -13.055 1.00 89.31 91 ASP A O 1
ATOM 743 N N . PHE A 1 92 ? 3.455 -5.874 -13.030 1.00 90.19 92 PHE A N 1
ATOM 744 C CA . PHE A 1 92 ? 3.635 -5.797 -11.584 1.00 90.19 92 PHE A CA 1
ATOM 745 C C . PHE A 1 92 ? 3.394 -4.369 -11.086 1.00 90.19 92 PHE A C 1
ATOM 747 O O . PHE A 1 92 ? 2.498 -4.143 -10.276 1.00 90.19 92 PHE A O 1
ATOM 754 N N . LEU A 1 93 ? 4.110 -3.379 -11.632 1.00 90.12 93 LEU A N 1
ATOM 755 C CA . LEU A 1 93 ? 3.949 -1.971 -11.243 1.00 90.12 93 LEU A CA 1
ATOM 756 C C . LEU A 1 93 ? 2.534 -1.441 -11.528 1.00 90.12 93 LEU A C 1
ATOM 758 O O . LEU A 1 93 ? 1.979 -0.691 -10.724 1.00 90.12 93 LEU A O 1
ATOM 762 N N . ARG A 1 94 ? 1.918 -1.851 -12.644 1.00 91.75 94 ARG A N 1
ATOM 763 C CA . ARG A 1 94 ? 0.525 -1.509 -12.966 1.00 91.75 94 ARG A CA 1
ATOM 764 C C . ARG A 1 94 ? -0.443 -2.105 -11.948 1.00 91.75 94 ARG A C 1
ATOM 766 O O . ARG A 1 94 ? -1.332 -1.394 -11.484 1.00 91.75 94 ARG A O 1
ATOM 773 N N . THR A 1 95 ? -0.259 -3.375 -11.597 1.00 89.19 95 THR A N 1
ATOM 774 C CA . THR A 1 95 ? -1.086 -4.083 -10.612 1.00 89.19 95 THR A CA 1
ATOM 775 C C . THR A 1 95 ? -0.969 -3.416 -9.249 1.00 89.19 95 THR A C 1
ATOM 777 O O . THR A 1 95 ? -1.993 -3.073 -8.666 1.00 89.19 95 THR A O 1
ATOM 780 N N . LEU A 1 96 ? 0.253 -3.108 -8.795 1.00 88.62 96 LEU A N 1
ATOM 781 C CA . LEU A 1 96 ? 0.470 -2.348 -7.563 1.00 88.62 96 LEU A CA 1
ATOM 782 C C . LEU A 1 96 ? -0.277 -1.009 -7.587 1.00 88.62 96 LEU A C 1
ATOM 784 O O . LEU A 1 96 ? -1.003 -0.697 -6.650 1.00 88.62 96 LEU A O 1
ATOM 788 N N . ASN A 1 97 ? -0.160 -0.235 -8.668 1.00 91.12 97 ASN A N 1
ATOM 789 C CA . ASN A 1 97 ? -0.827 1.064 -8.771 1.00 91.12 97 ASN A CA 1
ATOM 790 C C . ASN A 1 97 ? -2.364 0.956 -8.697 1.00 91.12 97 ASN A C 1
ATOM 792 O O . ASN A 1 97 ? -3.013 1.767 -8.035 1.00 91.12 97 ASN A O 1
ATOM 796 N N . VAL A 1 98 ? -2.957 -0.059 -9.338 1.00 89.56 98 VAL A N 1
ATOM 797 C CA . VAL A 1 98 ? -4.403 -0.335 -9.245 1.00 89.56 98 VAL A CA 1
ATOM 798 C C . VAL A 1 98 ? -4.796 -0.688 -7.810 1.00 89.56 98 VAL A C 1
ATOM 800 O O . VAL A 1 98 ? -5.776 -0.144 -7.293 1.00 89.56 98 VAL A O 1
ATOM 803 N N . THR A 1 99 ? -4.011 -1.539 -7.152 1.00 88.50 99 THR A N 1
ATOM 804 C CA . THR A 1 99 ? -4.218 -1.942 -5.759 1.00 88.50 99 THR A CA 1
ATOM 805 C C . THR A 1 99 ? -4.155 -0.749 -4.803 1.00 88.50 99 THR A C 1
ATOM 807 O O . THR A 1 99 ? -5.045 -0.586 -3.971 1.00 88.50 99 THR A O 1
ATOM 810 N N . LEU A 1 100 ? -3.184 0.158 -4.951 1.00 89.25 100 LEU A N 1
ATOM 811 C CA . LEU A 1 100 ? -3.121 1.380 -4.134 1.00 89.25 100 LEU A CA 1
ATOM 812 C C . LEU A 1 100 ? -4.336 2.287 -4.359 1.00 89.25 100 LEU A C 1
ATOM 814 O O . LEU A 1 100 ? -4.863 2.867 -3.411 1.00 89.25 100 LEU A O 1
ATOM 818 N N . GLY A 1 101 ? -4.829 2.378 -5.597 1.00 88.31 101 GLY A N 1
ATOM 819 C CA . GLY A 1 101 ? -6.065 3.097 -5.910 1.00 88.31 101 GLY A CA 1
ATOM 820 C C . GLY A 1 101 ? -7.314 2.472 -5.277 1.00 88.31 101 GLY A C 1
ATOM 821 O O . GLY A 1 101 ? -8.267 3.183 -4.949 1.00 88.31 101 GLY A O 1
ATOM 822 N N . LEU A 1 102 ? -7.339 1.150 -5.080 1.00 87.75 102 LEU A N 1
ATOM 823 C CA . LEU A 1 102 ? -8.365 0.492 -4.271 1.00 87.75 102 LEU A CA 1
ATOM 824 C C . LEU A 1 102 ? -8.225 0.906 -2.802 1.00 87.75 102 LEU A C 1
ATOM 826 O O . LEU A 1 102 ? -9.181 1.447 -2.254 1.00 87.75 102 LEU A O 1
ATOM 830 N N . VAL A 1 103 ? -7.035 0.760 -2.211 1.00 87.00 103 VAL A N 1
ATOM 831 C CA . VAL A 1 103 ? -6.763 1.117 -0.805 1.00 87.00 103 VAL A CA 1
ATOM 832 C C . VAL A 1 103 ? -7.151 2.565 -0.496 1.00 87.00 103 VAL A C 1
ATOM 834 O O . VAL A 1 103 ? -7.835 2.809 0.494 1.00 87.00 103 VAL A O 1
ATOM 837 N N . LEU A 1 104 ? -6.807 3.530 -1.357 1.00 89.81 104 LEU A N 1
ATOM 838 C CA . LEU A 1 104 ? -7.194 4.934 -1.162 1.00 89.81 104 LEU A CA 1
ATOM 839 C C . LEU A 1 104 ? -8.715 5.127 -1.137 1.00 89.81 104 LEU A C 1
ATOM 841 O O . LEU A 1 104 ? -9.226 5.826 -0.268 1.00 89.81 104 LEU A O 1
ATOM 845 N N . ARG A 1 105 ? -9.457 4.480 -2.048 1.00 90.88 105 ARG A N 1
ATOM 846 C CA . ARG A 1 105 ? -10.932 4.540 -2.044 1.00 90.88 105 ARG A CA 1
ATOM 847 C C . ARG A 1 105 ? -11.517 3.939 -0.771 1.00 90.88 105 ARG A C 1
ATOM 849 O O . ARG A 1 105 ? -12.513 4.441 -0.258 1.00 90.88 105 ARG A O 1
ATOM 856 N N . MET A 1 106 ? -10.899 2.878 -0.266 1.00 85.25 106 MET A N 1
ATOM 857 C CA . MET A 1 106 ? -11.311 2.240 0.978 1.00 85.25 106 MET A CA 1
ATOM 858 C C . MET A 1 106 ? -11.044 3.115 2.197 1.00 85.25 106 MET A C 1
ATOM 860 O O . MET A 1 106 ? -11.932 3.258 3.030 1.00 85.25 106 MET A O 1
ATOM 864 N N . LEU A 1 107 ? -9.872 3.751 2.271 1.00 87.38 107 LEU A N 1
ATOM 865 C CA . LEU A 1 107 ? -9.553 4.733 3.311 1.00 87.38 107 LEU A CA 1
ATOM 866 C C . LEU A 1 107 ? -10.571 5.873 3.321 1.00 87.38 107 LEU A C 1
ATOM 868 O O . LEU A 1 107 ? -11.118 6.187 4.372 1.00 87.38 107 LEU A O 1
ATOM 872 N N . SER A 1 108 ? -10.914 6.415 2.148 1.00 89.50 108 SER A N 1
ATOM 873 C CA . SER A 1 108 ? -11.956 7.441 2.041 1.00 89.50 108 SER A CA 1
ATOM 874 C C . SER A 1 108 ? -13.324 6.944 2.524 1.00 89.50 108 SER A C 1
ATOM 876 O O . SER A 1 108 ? -14.045 7.679 3.191 1.00 89.50 108 SER A O 1
ATOM 878 N N . ALA A 1 109 ? -13.686 5.688 2.239 1.00 88.94 109 ALA A N 1
ATOM 879 C CA . ALA A 1 109 ? -14.939 5.097 2.715 1.00 88.94 109 ALA A CA 1
ATOM 880 C C . ALA A 1 109 ? -14.966 4.848 4.236 1.00 88.94 109 ALA A C 1
ATOM 882 O O . ALA A 1 109 ? -16.048 4.711 4.806 1.00 88.94 109 ALA A O 1
ATOM 883 N N . LEU A 1 110 ? -13.798 4.786 4.882 1.00 85.81 110 LEU A N 1
ATOM 884 C CA . LEU A 1 110 ? -13.627 4.553 6.319 1.00 85.81 110 LEU A CA 1
ATOM 885 C C . LEU A 1 110 ? -13.268 5.816 7.099 1.00 85.81 110 LEU A C 1
ATOM 887 O O . LEU A 1 110 ? -12.971 5.723 8.284 1.00 85.81 110 LEU A O 1
ATOM 891 N N . GLN A 1 111 ? -13.326 6.987 6.466 1.00 87.19 111 GLN A N 1
ATOM 892 C CA . GLN A 1 111 ? -12.895 8.249 7.065 1.00 87.19 111 GLN A CA 1
ATOM 893 C C . GLN A 1 111 ? -13.544 8.545 8.427 1.00 87.19 111 GLN A C 1
ATOM 895 O O . GLN A 1 111 ? -12.897 9.073 9.320 1.00 87.19 111 GLN A O 1
ATOM 900 N N . GLN A 1 112 ? -14.822 8.198 8.598 1.00 87.44 112 GLN A N 1
ATOM 901 C CA . GLN A 1 112 ? -15.555 8.420 9.854 1.00 87.44 112 GLN A CA 1
ATOM 902 C C . GLN A 1 112 ? -15.315 7.319 10.903 1.00 87.44 112 GLN A C 1
ATOM 904 O O . GLN A 1 112 ? -15.694 7.476 12.059 1.00 87.44 112 GLN A O 1
ATOM 909 N N . ASP A 1 113 ? -14.693 6.209 10.501 1.00 86.12 113 ASP A N 1
ATOM 910 C CA . ASP A 1 113 ? -14.452 5.019 11.323 1.00 86.12 113 ASP A CA 1
ATOM 911 C C . ASP A 1 113 ? -12.966 4.879 11.720 1.00 86.12 113 ASP A C 1
ATOM 913 O O . ASP A 1 113 ? -12.539 3.818 12.183 1.00 86.12 113 ASP A O 1
ATOM 917 N N . LEU A 1 114 ? -12.150 5.908 11.473 1.00 87.88 114 LEU A N 1
ATOM 918 C CA . LEU A 1 114 ? -10.705 5.909 11.688 1.00 87.88 114 LEU A CA 1
ATOM 919 C C . LEU A 1 114 ? -10.264 7.159 12.455 1.00 87.88 114 LEU A C 1
ATOM 921 O O . LEU A 1 114 ? -10.785 8.248 12.212 1.00 87.88 114 LEU A O 1
ATOM 925 N N . PRO A 1 115 ? -9.233 7.053 13.313 1.00 91.06 115 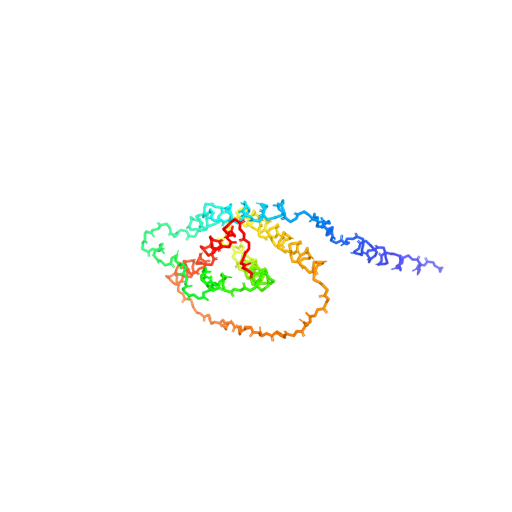PRO A N 1
ATOM 926 C CA . PRO A 1 115 ? -8.542 8.231 13.816 1.00 91.06 115 PRO A CA 1
ATOM 927 C C . PRO A 1 115 ? -7.951 9.045 12.657 1.00 91.06 115 PRO A C 1
ATOM 929 O O . PRO A 1 115 ? -7.183 8.513 11.852 1.00 91.06 115 PRO A O 1
ATOM 932 N N . GLU A 1 116 ? -8.256 10.344 12.607 1.00 90.75 116 GLU A N 1
ATOM 933 C CA . GLU A 1 116 ? -7.862 11.235 11.505 1.00 90.75 116 GLU A CA 1
ATOM 934 C C . GLU A 1 116 ? -6.351 11.198 11.227 1.00 90.75 116 GLU A C 1
ATOM 936 O O . GLU A 1 116 ? -5.933 11.079 10.077 1.00 90.75 116 GLU A O 1
ATOM 941 N N . ALA A 1 117 ? -5.521 11.213 12.274 1.00 90.50 117 ALA A N 1
ATOM 942 C CA . ALA A 1 117 ? -4.066 11.154 12.133 1.00 90.50 117 ALA A CA 1
ATOM 943 C C . ALA A 1 117 ? -3.584 9.851 11.465 1.00 90.50 117 ALA A C 1
ATOM 945 O O . ALA A 1 117 ? -2.707 9.887 10.601 1.00 90.50 117 ALA A O 1
ATOM 946 N N . ALA A 1 118 ? -4.178 8.706 11.822 1.00 88.75 118 ALA A N 1
ATOM 947 C CA . ALA A 1 118 ? -3.836 7.411 11.228 1.00 88.75 118 ALA A CA 1
ATOM 948 C C . ALA A 1 118 ? -4.254 7.355 9.752 1.00 88.75 118 ALA A C 1
ATOM 950 O O . ALA A 1 118 ? -3.496 6.885 8.897 1.00 88.75 118 ALA A O 1
ATOM 951 N N . GLN A 1 119 ? -5.432 7.899 9.433 1.00 88.69 119 GLN A N 1
ATOM 952 C CA . GLN A 1 119 ? -5.900 8.007 8.057 1.00 88.69 119 GLN A CA 1
ATOM 953 C C . GLN A 1 119 ? -4.980 8.902 7.220 1.00 88.69 119 GLN A C 1
ATOM 955 O O . GLN A 1 119 ? -4.487 8.460 6.183 1.00 88.69 119 GLN A O 1
ATOM 960 N N . GLN A 1 120 ? -4.716 10.134 7.665 1.00 90.75 120 GLN A N 1
ATOM 961 C CA . GLN A 1 120 ? -3.879 11.088 6.932 1.00 90.75 120 GLN A CA 1
ATOM 962 C C . GLN A 1 120 ? -2.475 10.528 6.691 1.00 90.75 120 GLN A C 1
ATOM 964 O O . GLN A 1 120 ? -1.973 10.582 5.567 1.00 90.75 120 GLN A O 1
ATOM 969 N N . GLN A 1 121 ? -1.857 9.935 7.716 1.00 90.06 121 GLN A N 1
ATOM 970 C CA . GLN A 1 121 ? -0.534 9.330 7.584 1.00 90.06 121 GLN A CA 1
ATOM 971 C C . GLN A 1 121 ? -0.528 8.186 6.565 1.00 90.06 121 GLN A C 1
ATOM 973 O O . GLN A 1 121 ? 0.365 8.112 5.717 1.00 90.06 121 GLN A O 1
ATOM 978 N N . THR A 1 122 ? -1.540 7.319 6.607 1.00 89.88 122 THR A N 1
ATOM 979 C CA . THR A 1 122 ? -1.664 6.208 5.658 1.00 89.88 122 THR A CA 1
ATOM 980 C C . THR A 1 122 ? -1.876 6.718 4.236 1.00 89.88 122 THR A C 1
ATOM 982 O O . THR A 1 122 ? -1.208 6.253 3.314 1.00 89.88 122 THR A O 1
ATOM 985 N N . GLU A 1 123 ? -2.758 7.697 4.034 1.00 91.38 123 GLU A N 1
ATOM 986 C CA . GLU A 1 123 ? -2.988 8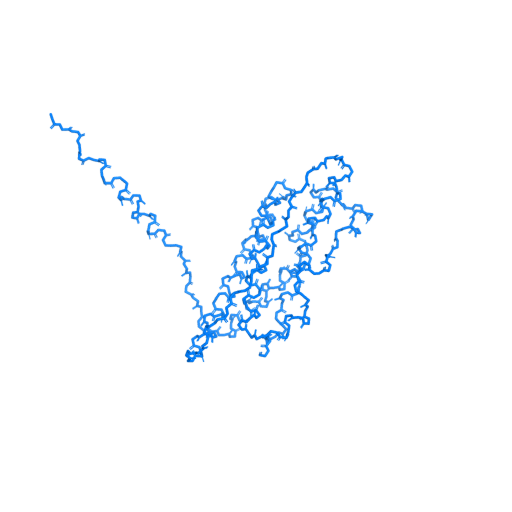.286 2.715 1.00 91.38 123 GLU A CA 1
ATOM 987 C C . GLU A 1 123 ? -1.714 8.916 2.144 1.00 91.38 123 GLU A C 1
ATOM 989 O O . GLU A 1 123 ? -1.409 8.715 0.966 1.00 91.38 123 GLU A O 1
ATOM 994 N N . MET A 1 124 ? -0.941 9.634 2.965 1.00 90.44 124 MET A N 1
ATOM 995 C CA . MET A 1 124 ? 0.349 10.193 2.552 1.00 90.44 124 MET A CA 1
ATOM 996 C C . MET A 1 124 ? 1.336 9.097 2.142 1.00 90.44 124 MET A C 1
ATOM 998 O O . MET A 1 124 ? 1.947 9.200 1.077 1.00 90.44 124 MET A O 1
ATOM 1002 N N . ASN A 1 125 ? 1.449 8.026 2.932 1.00 89.81 125 ASN A N 1
ATOM 1003 C CA . ASN A 1 125 ? 2.339 6.903 2.635 1.00 89.81 125 ASN A CA 1
ATOM 1004 C C . ASN A 1 125 ? 1.944 6.199 1.327 1.00 89.81 125 ASN A C 1
ATOM 1006 O O . ASN A 1 125 ? 2.784 6.009 0.449 1.00 89.81 125 ASN A O 1
ATOM 1010 N N . VAL A 1 126 ? 0.654 5.886 1.155 1.00 90.19 126 VAL A N 1
ATOM 1011 C CA . VAL A 1 126 ? 0.120 5.221 -0.045 1.00 90.19 126 VAL A CA 1
ATOM 1012 C C . VAL A 1 126 ? 0.315 6.087 -1.293 1.00 90.19 126 VAL A C 1
ATOM 1014 O O . VAL A 1 126 ? 0.739 5.581 -2.334 1.00 90.19 126 VAL A O 1
ATOM 1017 N N . ARG A 1 127 ? 0.066 7.401 -1.205 1.00 92.12 127 ARG A N 1
ATOM 1018 C CA . ARG A 1 127 ? 0.309 8.339 -2.318 1.00 92.12 127 ARG A CA 1
ATOM 1019 C C . ARG A 1 127 ? 1.798 8.463 -2.642 1.00 92.12 127 ARG A C 1
ATOM 1021 O O . ARG A 1 127 ? 2.163 8.443 -3.815 1.00 92.12 127 ARG A O 1
ATOM 1028 N N . GLY A 1 128 ? 2.656 8.549 -1.625 1.00 91.38 128 GLY A N 1
ATOM 1029 C CA . GLY A 1 128 ? 4.110 8.582 -1.792 1.00 91.38 128 GLY A CA 1
ATOM 1030 C C . GLY A 1 128 ? 4.646 7.327 -2.483 1.00 91.38 128 GLY A C 1
ATOM 1031 O O . GLY A 1 128 ? 5.436 7.429 -3.421 1.00 91.38 128 GLY A O 1
ATOM 1032 N N . PHE A 1 129 ? 4.150 6.154 -2.091 1.00 91.12 129 PHE A N 1
ATOM 1033 C CA . PHE A 1 129 ? 4.488 4.883 -2.728 1.00 91.12 129 PHE A CA 1
ATOM 1034 C C . PHE A 1 129 ? 3.995 4.820 -4.184 1.00 91.12 129 PHE A C 1
ATOM 1036 O O . PHE A 1 129 ? 4.746 4.430 -5.081 1.00 91.12 129 PHE A O 1
ATOM 1043 N N . GLY A 1 130 ? 2.779 5.311 -4.454 1.00 91.62 130 GLY A N 1
ATOM 1044 C CA . GLY A 1 130 ? 2.241 5.453 -5.812 1.00 91.62 130 GLY A CA 1
ATOM 1045 C C . GLY A 1 130 ? 3.100 6.345 -6.718 1.00 91.62 130 GLY A C 1
ATOM 1046 O O . GLY A 1 130 ? 3.347 5.996 -7.874 1.00 91.62 130 GLY A O 1
ATOM 1047 N N . ASN A 1 131 ? 3.635 7.449 -6.188 1.00 91.81 131 ASN A N 1
ATOM 1048 C CA . ASN A 1 131 ? 4.568 8.309 -6.922 1.00 91.81 131 ASN A CA 1
ATOM 1049 C C . ASN A 1 131 ? 5.865 7.565 -7.282 1.00 91.81 131 ASN A C 1
ATOM 1051 O O . ASN A 1 131 ? 6.342 7.667 -8.412 1.00 91.81 131 ASN A O 1
ATOM 1055 N N . ASN A 1 132 ? 6.405 6.762 -6.362 1.00 91.75 132 ASN A N 1
ATOM 1056 C CA . ASN A 1 132 ? 7.610 5.973 -6.623 1.00 91.75 132 ASN A CA 1
ATOM 1057 C C . ASN A 1 132 ? 7.372 4.870 -7.668 1.00 91.75 132 ASN A C 1
ATOM 1059 O O . ASN A 1 132 ? 8.213 4.664 -8.545 1.00 91.75 132 ASN A O 1
ATOM 1063 N N . ILE A 1 133 ? 6.206 4.213 -7.645 1.00 92.06 133 ILE A N 1
ATOM 1064 C CA . ILE A 1 133 ? 5.796 3.256 -8.688 1.00 92.06 133 ILE A CA 1
ATOM 1065 C C . ILE A 1 133 ? 5.707 3.947 -10.045 1.00 92.06 133 ILE A C 1
ATOM 1067 O O . ILE A 1 133 ? 6.212 3.423 -11.039 1.00 92.06 133 ILE A O 1
ATOM 1071 N N . HIS A 1 134 ? 5.090 5.129 -10.092 1.00 92.06 134 HIS A N 1
ATOM 1072 C CA . HIS A 1 134 ? 4.987 5.917 -11.313 1.00 92.06 134 HIS A CA 1
ATOM 1073 C C . HIS A 1 134 ? 6.371 6.242 -11.886 1.00 92.06 134 HIS A C 1
ATOM 1075 O O . HIS A 1 134 ? 6.613 6.024 -13.074 1.00 92.06 134 HIS A O 1
ATOM 1081 N N . CYS A 1 135 ? 7.301 6.682 -11.038 1.00 91.94 135 CYS A N 1
ATOM 1082 C CA . CYS A 1 135 ? 8.673 6.953 -11.444 1.00 91.94 135 CYS A CA 1
ATOM 1083 C C . CYS A 1 135 ? 9.406 5.707 -11.945 1.00 91.94 135 CYS A C 1
ATOM 1085 O O . CYS A 1 135 ? 10.095 5.772 -12.963 1.00 91.94 135 CYS A O 1
ATOM 1087 N N . MET A 1 136 ? 9.210 4.558 -11.297 1.00 91.44 136 MET A N 1
ATOM 1088 C CA . MET A 1 136 ? 9.842 3.309 -11.717 1.00 91.44 136 MET A CA 1
ATOM 1089 C C . MET A 1 136 ? 9.286 2.853 -13.068 1.00 91.44 136 MET A C 1
ATOM 1091 O O . MET A 1 136 ? 10.038 2.445 -13.950 1.00 91.44 136 MET A O 1
ATOM 1095 N N . ALA A 1 137 ? 7.975 2.993 -13.274 1.00 91.62 137 ALA A N 1
ATOM 1096 C CA . ALA A 1 137 ? 7.331 2.677 -14.542 1.00 91.62 137 ALA A CA 1
ATOM 1097 C C . ALA A 1 137 ? 7.820 3.587 -15.682 1.00 91.62 137 ALA A C 1
ATOM 1099 O O . ALA A 1 137 ? 8.036 3.101 -16.792 1.00 91.62 137 ALA A O 1
ATOM 1100 N N . GLN A 1 138 ? 8.025 4.885 -15.423 1.00 90.50 138 GLN A N 1
ATOM 1101 C CA . GLN A 1 138 ? 8.618 5.796 -16.408 1.00 90.50 138 GLN A CA 1
ATOM 1102 C C . GLN A 1 138 ? 10.050 5.394 -16.764 1.00 90.50 138 GLN A C 1
ATOM 1104 O O . GLN A 1 138 ? 10.387 5.336 -17.945 1.00 90.50 138 GLN A O 1
ATOM 1109 N N . LEU A 1 139 ? 10.871 5.078 -15.760 1.00 89.31 139 LEU A N 1
ATOM 1110 C CA . LEU A 1 139 ? 12.259 4.681 -15.971 1.00 89.31 139 LEU A CA 1
ATOM 1111 C C . LEU A 1 139 ? 12.365 3.419 -16.840 1.00 89.31 139 LEU A C 1
ATOM 1113 O O . LEU A 1 139 ? 13.153 3.369 -17.780 1.00 89.31 139 LEU A O 1
ATOM 1117 N N . LEU A 1 140 ? 11.536 2.413 -16.550 1.00 86.62 140 LEU A N 1
ATOM 1118 C CA . LEU A 1 140 ? 11.510 1.161 -17.305 1.00 86.62 140 LEU A CA 1
ATOM 1119 C C . LEU A 1 140 ? 10.956 1.338 -18.725 1.00 86.62 140 LEU A C 1
ATOM 1121 O O . LEU A 1 140 ? 11.383 0.624 -19.626 1.00 86.62 140 LEU A O 1
ATOM 1125 N N . ARG A 1 141 ? 10.038 2.290 -18.943 1.00 84.25 141 ARG A N 1
ATOM 1126 C CA . ARG A 1 141 ? 9.549 2.646 -20.285 1.00 84.25 141 ARG A CA 1
ATOM 1127 C C . ARG A 1 141 ? 10.597 3.371 -21.117 1.00 84.25 141 ARG A C 1
ATOM 1129 O O . ARG A 1 141 ? 10.745 3.043 -22.280 1.00 84.25 141 ARG A O 1
ATOM 1136 N N . GLY A 1 142 ? 11.335 4.316 -20.533 1.00 64.88 142 GLY A N 1
ATOM 1137 C CA . GLY A 1 142 ? 12.414 5.029 -21.230 1.00 64.88 142 GLY A CA 1
ATOM 1138 C C . GLY A 1 142 ? 13.618 4.148 -21.586 1.00 64.88 142 GLY A C 1
ATOM 1139 O O . GLY A 1 142 ? 14.477 4.572 -22.348 1.00 64.88 142 GLY A O 1
ATOM 1140 N N . SER A 1 143 ? 13.676 2.931 -21.038 1.00 59.16 143 SER A N 1
ATOM 1141 C CA . SER A 1 143 ? 14.677 1.908 -21.352 1.00 59.16 143 SER A CA 1
ATOM 1142 C C . SER A 1 143 ? 14.252 0.959 -22.484 1.00 59.16 143 SER A C 1
ATOM 1144 O O . SER A 1 143 ? 15.034 0.080 -22.843 1.00 59.16 143 SER A O 1
ATOM 1146 N N . LEU A 1 144 ? 13.030 1.083 -23.009 1.00 47.06 144 LEU A N 1
ATOM 1147 C CA . LEU A 1 144 ? 12.497 0.261 -24.095 1.00 47.06 144 LEU A CA 1
ATOM 1148 C C . LEU A 1 144 ? 12.161 1.169 -25.285 1.00 47.06 144 LEU A C 1
ATOM 1150 O O . LEU A 1 144 ? 11.346 2.082 -25.150 1.00 47.06 144 LEU A O 1
ATOM 1154 N N . ASP A 1 145 ? 12.754 0.896 -26.450 1.00 36.62 145 ASP A N 1
ATOM 1155 C CA . ASP A 1 145 ? 12.202 1.366 -27.724 1.00 36.62 145 ASP A CA 1
ATOM 1156 C C . ASP A 1 145 ? 10.768 0.825 -27.903 1.00 36.62 145 ASP A C 1
ATOM 1158 O O . ASP A 1 145 ? 10.416 -0.219 -27.339 1.00 36.62 145 ASP A O 1
ATOM 1162 N N . PRO A 1 146 ? 9.892 1.558 -28.613 1.00 45.03 146 PRO A N 1
ATOM 1163 C CA . PRO A 1 146 ? 8.459 1.429 -28.435 1.00 45.03 146 PRO A CA 1
ATOM 1164 C C . PRO A 1 146 ? 7.921 0.219 -29.190 1.00 45.03 146 PRO A C 1
ATOM 1166 O O . PRO A 1 146 ? 7.837 0.239 -30.415 1.00 45.03 146 PRO A O 1
ATOM 1169 N N . GLU A 1 147 ? 7.427 -0.784 -28.466 1.00 38.09 147 GLU A N 1
ATOM 1170 C CA . GLU A 1 147 ? 6.463 -1.705 -29.053 1.00 38.09 147 GLU A CA 1
ATOM 1171 C C . GLU A 1 147 ? 5.366 -2.152 -28.081 1.00 38.09 147 GLU A C 1
ATOM 1173 O O . GLU A 1 147 ? 5.593 -2.468 -26.914 1.00 38.09 147 GLU A O 1
ATOM 1178 N N . ALA A 1 148 ? 4.167 -2.177 -28.663 1.00 35.84 148 ALA A N 1
ATOM 1179 C CA . ALA A 1 148 ? 2.944 -2.851 -28.252 1.00 35.84 148 ALA A CA 1
ATOM 1180 C C . ALA A 1 148 ? 2.141 -2.262 -27.076 1.00 35.84 148 ALA A C 1
ATOM 1182 O O . ALA A 1 148 ? 2.214 -2.665 -25.916 1.00 35.84 148 ALA A O 1
ATOM 1183 N N . ALA A 1 149 ? 1.232 -1.363 -27.458 1.00 42.81 149 ALA A N 1
ATOM 1184 C CA . ALA A 1 149 ? -0.031 -1.122 -26.777 1.00 42.81 149 ALA A CA 1
ATOM 1185 C C . ALA A 1 149 ? -1.068 -2.202 -27.133 1.00 42.81 149 ALA A C 1
ATOM 1187 O O . ALA A 1 149 ? -1.251 -2.472 -28.315 1.00 42.81 149 ALA A O 1
ATOM 1188 N N . THR A 1 150 ? -1.775 -2.745 -26.131 1.00 37.19 150 THR A N 1
ATOM 1189 C CA . THR A 1 150 ? -3.190 -3.225 -26.086 1.00 37.19 150 THR A CA 1
ATOM 1190 C C . THR A 1 150 ? -3.339 -4.166 -24.874 1.00 37.19 150 THR A C 1
ATOM 1192 O O . THR A 1 150 ? -2.366 -4.779 -24.465 1.00 37.19 150 THR A O 1
ATOM 1195 N N . ALA A 1 151 ? -4.461 -4.356 -24.180 1.00 37.16 151 ALA A N 1
ATOM 1196 C CA . ALA A 1 151 ? -5.782 -3.739 -24.110 1.00 37.16 151 ALA A CA 1
ATOM 1197 C C . ALA A 1 151 ? -6.308 -3.991 -22.673 1.00 37.16 151 ALA A C 1
ATOM 1199 O O . ALA A 1 151 ? -5.898 -4.940 -22.007 1.00 37.16 151 ALA A O 1
ATOM 1200 N N . ALA A 1 152 ? -7.186 -3.120 -22.174 1.00 39.06 152 ALA A N 1
ATOM 1201 C CA . ALA A 1 152 ? -7.722 -3.169 -20.814 1.00 39.06 152 ALA A CA 1
ATOM 1202 C C . ALA A 1 152 ? -8.788 -4.267 -20.625 1.00 39.06 152 ALA A C 1
ATOM 1204 O O . ALA A 1 152 ? -9.679 -4.411 -21.460 1.00 39.06 152 ALA A O 1
ATOM 1205 N N . ALA A 1 153 ? -8.771 -4.937 -19.467 1.00 33.31 153 ALA A N 1
ATOM 1206 C CA . ALA A 1 153 ? -9.908 -5.690 -18.938 1.00 33.31 153 ALA A CA 1
ATOM 1207 C C . ALA A 1 153 ? -10.401 -5.035 -17.635 1.00 33.31 153 ALA A C 1
ATOM 1209 O O . ALA A 1 153 ? -9.622 -4.702 -16.742 1.00 33.31 153 ALA A O 1
ATOM 1210 N N . ARG A 1 154 ? -11.711 -4.798 -17.574 1.00 37.00 154 ARG A N 1
ATOM 1211 C CA . ARG A 1 154 ? -12.445 -4.087 -16.518 1.00 37.00 154 ARG A CA 1
ATOM 1212 C C . ARG A 1 154 ? -12.850 -5.078 -15.412 1.00 37.00 154 ARG A C 1
ATOM 1214 O O . ARG A 1 154 ? -13.453 -6.089 -15.761 1.00 37.00 154 ARG A O 1
ATOM 1221 N N . PRO A 1 155 ? -12.615 -4.814 -14.114 1.00 34.78 155 PRO A N 1
ATOM 1222 C CA . PRO A 1 155 ? -13.215 -5.621 -13.056 1.00 34.78 155 PRO A CA 1
ATOM 1223 C C . PRO A 1 155 ? -14.666 -5.177 -12.779 1.00 34.78 155 PRO A C 1
ATOM 1225 O O . PRO A 1 155 ? -14.979 -3.988 -12.933 1.00 34.78 155 PRO A O 1
ATOM 1228 N N . PRO A 1 156 ? -15.566 -6.102 -12.390 1.00 39.69 156 PRO A N 1
ATOM 1229 C CA . PRO A 1 156 ? -16.961 -5.789 -12.104 1.00 39.69 156 PRO A CA 1
ATOM 1230 C C . PRO A 1 156 ? -17.103 -5.037 -10.771 1.00 39.69 156 PRO A C 1
ATOM 1232 O O . PRO A 1 156 ? -16.327 -5.228 -9.837 1.00 39.69 156 PRO A O 1
ATOM 1235 N N . ALA A 1 157 ? -18.106 -4.162 -10.698 1.00 36.97 157 ALA A N 1
ATOM 1236 C CA . ALA A 1 157 ? -18.454 -3.412 -9.495 1.00 36.97 157 ALA A CA 1
ATOM 1237 C C . ALA A 1 157 ? -19.222 -4.301 -8.498 1.00 36.97 157 ALA A C 1
ATOM 1239 O O . ALA A 1 157 ? -20.122 -5.023 -8.932 1.00 36.97 157 ALA A O 1
ATOM 1240 N N . PRO A 1 158 ? -18.944 -4.237 -7.183 1.00 37.28 158 PRO A N 1
ATOM 1241 C CA . PRO A 1 158 ? -19.788 -4.894 -6.198 1.00 37.28 158 PRO A CA 1
ATOM 1242 C C . PRO A 1 158 ? -20.995 -4.014 -5.844 1.00 37.28 158 PRO A C 1
ATOM 1244 O O . PRO A 1 158 ? -20.867 -2.834 -5.514 1.00 37.28 158 PRO A O 1
ATOM 1247 N N . SER A 1 159 ? -22.172 -4.626 -5.936 1.00 34.72 159 SER A N 1
ATOM 1248 C CA . SER A 1 159 ? -23.481 -4.074 -5.593 1.00 34.72 159 SER A CA 1
ATOM 1249 C C . SER A 1 159 ? -23.649 -3.912 -4.079 1.00 34.72 159 SER A C 1
ATOM 1251 O O . SER A 1 159 ? -23.305 -4.803 -3.303 1.00 34.72 159 SER A O 1
ATOM 1253 N N . SER A 1 160 ? -24.215 -2.779 -3.665 1.00 36.28 160 SER A N 1
ATOM 1254 C CA . SER A 1 160 ? -24.553 -2.473 -2.273 1.00 36.28 160 SER A CA 1
ATOM 1255 C C . SER A 1 160 ? -25.954 -2.976 -1.924 1.00 36.28 160 SER A C 1
ATOM 1257 O O . SER A 1 160 ? -26.922 -2.534 -2.537 1.00 36.28 160 SER A O 1
ATOM 1259 N N . GLU A 1 161 ? -26.083 -3.795 -0.877 1.00 33.53 161 GLU A N 1
ATOM 1260 C CA . GLU A 1 161 ? -27.363 -4.035 -0.198 1.00 33.53 161 GLU A CA 1
ATOM 1261 C C . GLU A 1 161 ? -27.299 -3.637 1.283 1.00 33.53 161 GLU A C 1
ATOM 1263 O O . GLU A 1 161 ? -26.351 -3.929 2.017 1.00 33.53 161 GLU A O 1
ATOM 1268 N N . SER A 1 162 ? -28.346 -2.927 1.703 1.00 40.41 162 SER A N 1
ATOM 1269 C CA . SER A 1 162 ? -28.561 -2.354 3.029 1.00 40.41 162 SER A CA 1
ATOM 1270 C C . SER A 1 162 ? -29.646 -3.133 3.778 1.00 40.41 162 SER A C 1
ATOM 1272 O O . SER A 1 162 ? -30.748 -3.289 3.266 1.00 40.41 162 SER A O 1
ATOM 1274 N N . SER A 1 163 ? -29.365 -3.570 5.011 1.00 35.81 163 SER A N 1
ATOM 1275 C CA . SER A 1 163 ? -30.335 -3.589 6.126 1.00 35.81 163 SER A CA 1
ATOM 1276 C C . SER A 1 163 ? -29.631 -3.843 7.474 1.00 35.81 163 SER A C 1
ATOM 1278 O O . SER A 1 163 ? -28.565 -4.471 7.548 1.00 35.81 163 SER A O 1
ATOM 1280 N N . GLY A 1 164 ? -30.165 -3.240 8.542 1.00 36.81 164 GLY A N 1
ATOM 1281 C CA . GLY A 1 164 ? -29.508 -3.023 9.836 1.00 36.81 164 GLY A CA 1
ATOM 1282 C C . GLY A 1 164 ? -29.743 -4.090 10.916 1.00 36.81 164 GLY A C 1
ATOM 1283 O O . GLY A 1 164 ? -30.754 -4.780 10.929 1.00 36.81 164 GLY A O 1
ATOM 1284 N N . SER A 1 165 ? -28.766 -4.198 11.825 1.00 31.45 165 SER A N 1
ATOM 1285 C CA . SER A 1 165 ? -28.860 -4.718 13.204 1.00 31.45 165 SER A CA 1
ATOM 1286 C C . SER A 1 165 ? -27.533 -4.394 13.934 1.00 31.45 165 SER A C 1
ATOM 1288 O O . SER A 1 165 ? -26.483 -4.494 13.286 1.00 31.45 165 SER A O 1
ATOM 1290 N N . PRO A 1 166 ? -27.512 -4.022 15.234 1.00 44.16 166 PRO A N 1
ATOM 1291 C CA . PRO A 1 166 ? -26.295 -3.596 15.950 1.00 44.16 166 PRO A CA 1
ATOM 1292 C C . PRO A 1 166 ? -25.182 -4.657 15.971 1.00 44.16 166 PRO A C 1
ATOM 1294 O O . PRO A 1 166 ? -24.006 -4.340 15.804 1.00 44.16 166 PRO A O 1
ATOM 1297 N N . HIS A 1 167 ? -25.549 -5.940 16.035 1.00 38.81 167 HIS A N 1
ATOM 1298 C CA . HIS A 1 167 ? -24.597 -7.056 15.962 1.00 38.81 167 HIS A CA 1
ATOM 1299 C C . HIS A 1 167 ? -23.928 -7.198 14.579 1.00 38.81 167 HIS A C 1
ATOM 1301 O O . HIS A 1 167 ? -22.801 -7.684 14.473 1.00 38.81 167 HIS A O 1
ATOM 1307 N N . ARG A 1 168 ? -24.588 -6.732 13.505 1.00 42.69 168 ARG A N 1
ATOM 1308 C CA . ARG A 1 168 ? -24.023 -6.698 12.142 1.00 42.69 168 ARG A CA 1
ATOM 1309 C C . ARG A 1 168 ? -23.093 -5.503 11.909 1.00 42.69 168 ARG A C 1
ATOM 1311 O O . ARG A 1 168 ? -22.343 -5.534 10.936 1.00 42.69 168 ARG A O 1
ATOM 1318 N N . ALA A 1 169 ? -23.143 -4.455 12.733 1.00 46.41 169 ALA A N 1
ATOM 1319 C CA . ALA A 1 169 ? -22.271 -3.286 12.587 1.00 46.41 169 ALA A CA 1
ATOM 1320 C C . ALA A 1 169 ? -20.824 -3.614 12.998 1.00 46.41 169 ALA A C 1
ATOM 1322 O O . ALA A 1 169 ? -19.895 -3.337 12.244 1.00 46.41 169 ALA A O 1
ATOM 1323 N N . LEU A 1 170 ? -20.647 -4.335 14.112 1.00 44.28 170 LEU A N 1
ATOM 1324 C CA . LEU A 1 170 ? -19.336 -4.799 14.591 1.00 44.28 170 LEU A CA 1
ATOM 1325 C C . LEU A 1 170 ? -18.697 -5.827 13.642 1.00 44.28 170 LEU A C 1
ATOM 1327 O O . LEU A 1 170 ? -17.515 -5.736 13.320 1.00 44.28 170 LEU A O 1
ATOM 1331 N N . GLN A 1 171 ? -19.493 -6.753 13.092 1.00 47.75 171 GLN A N 1
ATOM 1332 C CA . GLN A 1 171 ? -19.014 -7.676 12.054 1.00 47.75 171 GLN A CA 1
ATOM 1333 C C . GLN A 1 171 ? -18.657 -6.955 10.744 1.00 47.75 171 GLN A C 1
ATOM 1335 O O . GLN A 1 171 ? -17.732 -7.373 10.052 1.00 47.75 171 GLN A O 1
ATOM 1340 N N . ARG A 1 172 ? -19.360 -5.867 10.390 1.00 53.25 172 ARG A N 1
ATOM 1341 C CA . ARG A 1 172 ? -18.985 -5.007 9.255 1.00 53.25 172 ARG A CA 1
ATOM 1342 C C . ARG A 1 172 ? -17.666 -4.284 9.507 1.00 53.25 172 ARG A C 1
ATOM 1344 O O . ARG A 1 172 ? -16.858 -4.235 8.588 1.00 53.25 172 ARG A O 1
ATOM 1351 N N . GLY A 1 173 ? -17.428 -3.795 10.724 1.00 51.19 173 GLY A N 1
ATOM 1352 C CA . GLY A 1 173 ? -16.138 -3.225 11.121 1.00 51.19 173 GLY A CA 1
ATOM 1353 C C . GLY A 1 173 ? -14.997 -4.229 10.950 1.00 51.19 173 GLY A C 1
ATOM 1354 O O . GLY A 1 173 ? -14.018 -3.956 10.265 1.00 51.19 173 GLY A O 1
ATOM 1355 N N . ALA A 1 174 ? -15.177 -5.459 11.432 1.00 54.03 174 ALA A N 1
ATOM 1356 C CA . ALA A 1 174 ? -14.188 -6.520 11.243 1.00 54.03 174 ALA A CA 1
ATOM 1357 C C . ALA A 1 174 ? -13.978 -6.925 9.768 1.00 54.03 174 ALA A C 1
ATOM 1359 O O . ALA A 1 174 ? -12.894 -7.337 9.372 1.00 54.03 174 ALA A O 1
ATOM 1360 N N . ARG A 1 175 ? -14.993 -6.776 8.907 1.00 53.62 175 ARG A N 1
ATOM 1361 C CA . ARG A 1 175 ? -14.840 -6.965 7.452 1.00 53.62 175 ARG A CA 1
ATOM 1362 C C . ARG A 1 175 ? -14.118 -5.810 6.757 1.00 53.62 175 ARG A C 1
ATOM 1364 O O . ARG A 1 175 ? -13.607 -6.002 5.661 1.00 53.62 175 ARG A O 1
ATOM 1371 N N . ARG A 1 176 ? -14.077 -4.632 7.376 1.00 57.12 176 ARG A N 1
ATOM 1372 C CA . ARG A 1 176 ? -13.439 -3.422 6.843 1.00 57.12 176 ARG A CA 1
ATOM 1373 C C . ARG A 1 176 ? -11.936 -3.352 7.143 1.00 57.12 176 ARG A C 1
ATOM 1375 O O . ARG A 1 176 ? -11.247 -2.610 6.457 1.00 57.12 176 ARG A O 1
ATOM 1382 N N . THR A 1 177 ? -11.415 -4.143 8.090 1.00 48.47 177 THR A N 1
ATOM 1383 C CA . THR A 1 177 ? -9.963 -4.251 8.374 1.00 48.47 177 THR A CA 1
ATOM 1384 C C . THR A 1 177 ? -9.194 -5.115 7.382 1.00 48.47 177 THR A C 1
ATOM 1386 O O . THR A 1 177 ? -8.003 -4.905 7.171 1.00 48.47 177 THR A O 1
ATOM 1389 N N . ARG A 1 178 ? -9.872 -6.098 6.787 1.00 57.59 178 ARG A N 1
ATOM 1390 C CA . ARG A 1 178 ? -9.296 -7.132 5.908 1.00 57.59 178 ARG A CA 1
ATOM 1391 C C . ARG A 1 178 ? -8.341 -6.594 4.831 1.00 57.59 178 ARG A C 1
ATOM 1393 O O . ARG A 1 178 ? -7.255 -7.147 4.708 1.00 57.59 178 ARG A O 1
ATOM 1400 N N . PRO A 1 179 ? -8.663 -5.484 4.150 1.00 47.34 179 PRO A N 1
ATOM 1401 C CA . PRO A 1 179 ? -7.885 -4.971 3.015 1.00 47.34 179 PRO A CA 1
ATOM 1402 C C . PRO A 1 179 ? -6.562 -4.318 3.414 1.00 47.34 179 PRO A C 1
ATOM 1404 O O . PRO A 1 179 ? -5.690 -4.078 2.584 1.00 47.34 179 PRO A O 1
ATOM 1407 N N . PHE A 1 180 ? -6.396 -3.998 4.695 1.00 49.09 180 PHE A N 1
ATOM 1408 C CA . PHE A 1 180 ? -5.193 -3.349 5.205 1.00 49.09 180 PHE A CA 1
ATOM 1409 C C . PHE A 1 180 ? -4.104 -4.346 5.599 1.00 49.09 180 PHE A C 1
ATOM 1411 O O . PHE A 1 180 ? -2.932 -3.986 5.656 1.00 49.09 180 PHE A O 1
ATOM 1418 N N . LEU A 1 181 ? -4.475 -5.609 5.820 1.00 50.19 181 LE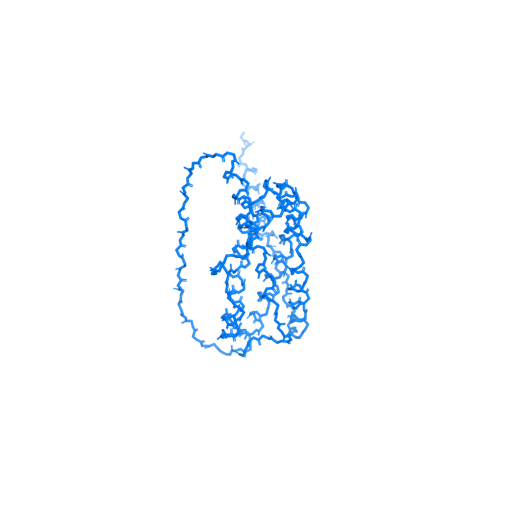U A N 1
ATOM 1419 C CA . LEU A 1 181 ? -3.531 -6.688 6.106 1.00 50.19 181 LEU A CA 1
ATOM 1420 C C . LEU A 1 181 ? -2.776 -7.156 4.850 1.00 50.19 181 LEU A C 1
ATOM 1422 O O . LEU A 1 181 ? -1.735 -7.795 4.973 1.00 50.19 181 LEU A O 1
ATOM 1426 N N . GLU A 1 182 ? -3.252 -6.799 3.653 1.00 49.81 182 GLU A N 1
ATOM 1427 C CA . GLU A 1 182 ? -2.682 -7.221 2.365 1.00 49.81 182 GLU A CA 1
ATOM 1428 C C . GLU A 1 182 ? -1.542 -6.344 1.848 1.00 49.81 182 GLU A C 1
ATOM 1430 O O . GLU A 1 182 ? -0.724 -6.800 1.044 1.00 49.81 182 GLU A O 1
ATOM 1435 N N . VAL A 1 183 ? -1.408 -5.118 2.361 1.00 49.47 183 VAL A N 1
ATOM 1436 C CA . VAL A 1 183 ? -0.297 -4.221 2.003 1.00 49.47 183 VAL A CA 1
ATOM 1437 C C . VAL A 1 183 ? 1.065 -4.834 2.377 1.00 49.47 183 VAL A C 1
ATOM 1439 O O . VAL A 1 183 ? 2.073 -4.544 1.731 1.00 49.47 183 VAL A O 1
ATOM 1442 N N . ARG A 1 184 ? 1.072 -5.795 3.317 1.00 49.31 184 ARG A N 1
ATOM 1443 C CA . ARG A 1 184 ? 2.223 -6.641 3.675 1.00 49.31 184 ARG A CA 1
ATOM 1444 C C . ARG A 1 184 ? 2.927 -7.301 2.491 1.00 49.31 184 ARG A C 1
ATOM 1446 O O . ARG A 1 184 ? 4.129 -7.525 2.552 1.00 49.31 184 ARG A O 1
ATOM 1453 N N . ARG A 1 185 ? 2.206 -7.629 1.415 1.00 53.34 185 ARG A N 1
ATOM 1454 C CA . ARG A 1 185 ? 2.744 -8.430 0.298 1.00 53.34 185 ARG A CA 1
ATOM 1455 C C . ARG A 1 185 ? 3.300 -7.606 -0.859 1.00 53.34 185 ARG A C 1
ATOM 1457 O O . ARG A 1 185 ? 3.740 -8.175 -1.853 1.00 53.34 185 ARG A O 1
ATOM 1464 N N . LEU A 1 186 ? 3.285 -6.278 -0.754 1.00 51.31 186 LEU A N 1
ATOM 1465 C CA . LEU A 1 186 ? 3.697 -5.393 -1.848 1.00 51.31 186 LEU A CA 1
ATOM 1466 C C . LEU A 1 186 ? 5.213 -5.112 -1.867 1.00 51.31 186 LEU A C 1
ATOM 1468 O O . LEU A 1 186 ? 5.665 -4.346 -2.719 1.00 51.31 186 LEU A O 1
ATOM 1472 N N . SER A 1 187 ? 5.999 -5.713 -0.960 1.00 50.50 187 SER A N 1
ATOM 1473 C CA . SER A 1 187 ? 7.446 -5.473 -0.867 1.00 50.50 187 SER A CA 1
ATOM 1474 C C . SER A 1 187 ? 8.232 -6.270 -1.924 1.00 50.50 187 SER A C 1
ATOM 1476 O O . SER A 1 187 ? 8.173 -7.503 -1.940 1.00 50.50 187 SER A O 1
ATOM 1478 N N . PRO A 1 188 ? 8.988 -5.611 -2.824 1.00 53.00 188 PRO A N 1
ATOM 1479 C CA . PRO A 1 188 ? 9.866 -6.299 -3.768 1.00 53.00 188 PRO A CA 1
ATOM 1480 C C . PRO A 1 188 ? 11.059 -6.925 -3.029 1.00 53.00 188 PRO A C 1
ATOM 1482 O O . PRO A 1 188 ? 11.824 -6.217 -2.375 1.00 53.00 188 PRO A O 1
ATOM 1485 N N . ARG A 1 189 ? 11.283 -8.238 -3.169 1.00 54.12 189 ARG A N 1
ATOM 1486 C CA . ARG A 1 189 ? 12.387 -8.972 -2.507 1.00 54.12 189 ARG A CA 1
ATOM 1487 C C . ARG A 1 189 ? 13.759 -8.648 -3.116 1.00 54.12 189 ARG A C 1
ATOM 1489 O O . ARG A 1 189 ? 14.326 -9.458 -3.842 1.00 54.12 189 ARG A O 1
ATOM 1496 N N . GLY A 1 190 ? 14.293 -7.451 -2.891 1.00 55.59 190 GLY A N 1
ATOM 1497 C CA . GLY A 1 190 ? 15.603 -7.048 -3.431 1.00 55.59 190 GLY A CA 1
ATOM 1498 C C . GLY A 1 190 ? 15.600 -6.694 -4.928 1.00 55.59 190 GLY A C 1
ATOM 1499 O O . GLY A 1 190 ? 16.470 -5.956 -5.381 1.00 55.59 190 GLY A O 1
ATOM 1500 N N . GLN A 1 191 ? 14.602 -7.156 -5.684 1.00 63.06 191 GLN A N 1
ATOM 1501 C CA . GLN A 1 191 ? 14.434 -6.951 -7.124 1.00 63.06 191 GLN A CA 1
ATOM 1502 C C . GLN A 1 191 ? 12.944 -6.972 -7.507 1.00 63.06 191 GLN A C 1
ATOM 1504 O O . GLN A 1 191 ? 12.123 -7.538 -6.785 1.00 63.06 191 GLN A O 1
ATOM 1509 N N . LEU A 1 192 ? 12.592 -6.358 -8.641 1.00 73.75 192 LEU A N 1
ATOM 1510 C CA . LEU A 1 192 ? 11.275 -6.544 -9.264 1.00 73.75 192 LEU A CA 1
ATOM 1511 C C . LEU A 1 192 ? 11.177 -7.961 -9.875 1.00 73.75 192 LEU A C 1
ATOM 1513 O O . LEU A 1 192 ? 12.222 -8.583 -10.105 1.00 73.75 192 LEU A O 1
ATOM 1517 N N . PRO A 1 193 ? 9.963 -8.471 -10.167 1.00 73.31 193 PRO A N 1
ATOM 1518 C CA . PRO A 1 193 ? 9.781 -9.672 -10.989 1.00 73.31 193 PRO A CA 1
ATOM 1519 C C . PRO A 1 193 ? 10.586 -9.608 -12.295 1.00 73.31 193 PRO A C 1
ATOM 1521 O O . PRO A 1 193 ? 10.983 -8.521 -12.719 1.00 73.31 193 PRO A O 1
ATOM 1524 N N . ARG A 1 194 ? 10.879 -10.762 -12.905 1.00 70.31 194 ARG A N 1
ATOM 1525 C CA . ARG A 1 194 ? 11.715 -10.817 -14.119 1.00 70.31 194 ARG A CA 1
ATOM 1526 C C . ARG A 1 194 ? 11.076 -10.062 -15.291 1.00 70.31 194 ARG A C 1
ATOM 1528 O O . ARG A 1 194 ? 9.864 -10.244 -15.526 1.00 70.31 194 ARG A O 1
#

Foldseek 3Di:
DDDDPPPVVVVVVVVVVVVVPPPCLPDQDLDQLVLLVVLQVLLVVLLDCVLWLVQLCVLLVQPDPVSLVLLAADPPPADDLVRLLPDDLLVNLVSLLVLLVVVLVLLVVCVVSGDVNSSVVSNVSSVVSNSSSVSNNVSVVVVDDDDDDDDDDDDDDDDDDDDDDPVVVSSVSSNSNNSSNVSNSSRDPSDGRD

pLDDT: mean 71.41, std 20.05, range [31.45, 92.12]

Secondary structure (DSSP, 8-state):
---SSSTTHHHHHHHHHHHH-----PPPPS-HHHHHHHHHHHHHHTT-GGGTHHHHHHHTT--SHHHHTTSS--TTSS--HHHHHTS-HHHHHHHHHHHHHHHHHHHHHTGGGS-HHHHHHHHHHHHHHHHHHHHHHHHHHHTS---------PPPPPPP-----HHHHHHHHHHHHGGGSGGGGG--SSS---

Radius of gyration: 21.58 Å; chains: 1; bounding box: 49×71×51 Å

Sequence (194 aa):
MRAQRMQRTLPSLVLRLLFLCTVATGKCSGKYHELLLQLQRQADLMQDTSTLVDPYIRFQGLESPKLQEHCREHPGDFPSEDALWRLSRQDFLRTLNVTLGLVLRMLSALQQDLPEAAQQQTEMNVRGFGNNIHCMAQLLRGSLDPEAATAAARPPAPSSESSGSPHRALQRGARRTRPFLEVRRLSPRGQLPR